Protein AF-A0A661PPW1-F1 (afdb_monomer)

Foldseek 3Di:
DPPPPDPPPPPAFDCLQAFKRKAFAQVQDPPPCQLCVQQPLSQKDKDKDKDWDWDQDDPHGDTDIDIDIDIDMDGDRDLSSTDPQPFVSCVPRPRSRIHIDGNPSHNSQVVQCPPVNGDDDFDDDPDPDDDPVVVDDPPDDPDDDVVGPDPVVDDDDQKDKDKDDDDPVRQQWDQDPNDTDGDPVDDDIDIDIAGPDEAEADEDLNDDPVVLVVVLVVCCCCCVPVVHRYAYEHHDAADDLVCQLDPSQQRYAYEHEPVCHNVVSNVVCVVRGPDHHVYYHYDPADPSDGPDGDDHDPVSPDPD

Secondary structure (DSSP, 8-state):
---------TTPPPGGGSSEEEEE-TTT-----HHHHH-TT--EEEEEEEEEEEE--SSS---EEEEEEEEEEEE---SSS------HHHHT-TT--EEEEE-TT--HHHHHSGGG-----TT-----SPPHHHH----------SS-S-GGG------EEES-PPPGGGS-EEEETTEEEE-TTSPPPP-EEE-S--B----BTTB-HHHHHHHHHHHHHHHHTS-----EE--TT---HHHHTSTTGGGEEEEE-TT-TTHHHHHHHGGG-SS--SEEEE----TTSTT------GGG----

Solvent-accessible surface area (backbone atoms only — not comparable to full-atom values): 18849 Å² total; per-residue (Å²): 130,82,76,90,78,72,89,79,64,80,93,60,67,49,59,70,33,34,52,27,40,71,49,68,40,79,88,52,48,84,80,79,56,55,37,47,72,65,37,90,51,56,23,41,40,86,39,81,46,78,48,75,50,74,49,60,73,66,98,69,72,54,82,44,76,51,77,48,76,48,76,49,76,39,71,49,52,48,85,86,28,42,48,85,61,84,48,59,38,32,76,63,35,94,60,70,22,34,42,61,41,81,36,91,78,34,46,41,66,71,73,60,25,56,95,81,42,75,74,81,70,78,83,61,83,88,64,89,65,82,54,72,73,76,68,60,74,86,86,73,78,78,85,79,53,90,74,56,94,50,71,87,81,64,79,78,75,80,58,39,78,46,59,65,83,71,55,80,91,67,51,58,66,40,79,54,96,94,39,84,39,75,40,87,88,54,91,72,69,71,66,41,76,26,32,86,62,64,49,71,60,57,21,54,59,78,43,56,71,69,58,52,50,50,50,53,51,49,40,49,43,34,38,77,72,70,66,40,45,38,40,35,31,36,12,50,43,24,73,63,70,71,49,53,47,21,79,66,22,43,38,29,23,48,37,44,38,95,79,50,40,44,44,68,62,52,61,73,36,54,92,56,37,69,38,66,54,58,42,78,42,80,52,87,61,42,91,79,45,72,91,50,80,92,84,77,62,72,93,52,66,69,99,121

Radius of gyration: 30.7 Å; Cα contacts (8 Å, |Δi|>4): 416; chains: 1; bounding box: 77×43×102 Å

Structure (mmCIF, N/CA/C/O backbone):
data_AF-A0A661PPW1-F1
#
_entry.id   AF-A0A661PPW1-F1
#
loop_
_atom_site.group_PDB
_atom_site.id
_atom_site.type_symbol
_atom_site.label_atom_id
_atom_site.label_alt_id
_atom_site.label_comp_id
_atom_site.label_asym_id
_atom_site.label_entity_id
_atom_site.label_seq_id
_atom_site.pdbx_PDB_ins_code
_atom_site.Cartn_x
_atom_site.Cartn_y
_atom_site.Cartn_z
_atom_site.occupancy
_atom_site.B_iso_or_equiv
_atom_site.auth_seq_id
_atom_site.auth_comp_id
_atom_site.auth_asym_id
_atom_site.auth_atom_id
_atom_site.pdbx_PDB_model_num
ATOM 1 N N . MET A 1 1 ? -21.098 4.658 56.320 1.00 39.00 1 MET A N 1
ATOM 2 C CA . MET A 1 1 ? -20.916 5.842 55.453 1.00 39.00 1 MET A CA 1
ATOM 3 C C . MET A 1 1 ? -20.133 5.389 54.233 1.00 39.00 1 MET A C 1
ATOM 5 O O . MET A 1 1 ? -19.009 4.943 54.412 1.00 39.00 1 MET A O 1
ATOM 9 N N . GLU A 1 2 ? -20.722 5.399 53.033 1.00 42.75 2 GLU A N 1
ATOM 10 C CA . GLU A 1 2 ? -19.920 5.264 51.805 1.00 42.75 2 GLU A CA 1
ATOM 11 C C . GLU A 1 2 ? -18.899 6.405 51.766 1.00 42.75 2 GLU A C 1
ATOM 13 O O . GLU A 1 2 ? -19.229 7.547 52.100 1.00 42.75 2 GLU A O 1
ATOM 18 N N . SER A 1 3 ? -17.656 6.103 51.390 1.00 36.84 3 SER A N 1
ATOM 19 C CA . SER A 1 3 ? -16.691 7.147 51.082 1.00 36.84 3 SER A CA 1
ATOM 20 C C . SER A 1 3 ? -17.231 7.953 49.901 1.00 36.84 3 SER A C 1
ATOM 22 O O . SER A 1 3 ? -17.624 7.389 48.882 1.00 36.84 3 SER A O 1
ATOM 24 N N . LYS A 1 4 ? -17.247 9.283 50.039 1.00 43.53 4 LYS A N 1
ATOM 25 C CA . LYS A 1 4 ? -17.573 10.286 49.006 1.00 43.53 4 LYS A CA 1
ATOM 26 C C . LYS A 1 4 ? -16.607 10.258 47.801 1.00 43.53 4 LYS A C 1
ATOM 28 O O . LYS A 1 4 ? -16.307 11.292 47.209 1.00 43.53 4 LYS A O 1
ATOM 33 N N . THR A 1 5 ? -16.053 9.111 47.437 1.00 47.59 5 THR A N 1
ATOM 34 C CA . THR A 1 5 ? -15.096 9.007 46.343 1.00 47.59 5 THR A CA 1
ATOM 35 C C . THR A 1 5 ? -15.851 8.863 45.025 1.00 47.59 5 THR A C 1
ATOM 37 O O . THR A 1 5 ? -16.194 7.768 44.599 1.00 47.59 5 THR A O 1
ATOM 40 N N . ARG A 1 6 ? -16.052 10.032 44.398 1.00 48.84 6 ARG A N 1
ATOM 41 C CA . ARG A 1 6 ? -16.405 10.302 42.991 1.00 48.84 6 ARG A CA 1
ATOM 42 C C . ARG A 1 6 ? -17.847 10.026 42.545 1.00 48.84 6 ARG A C 1
ATOM 44 O O . ARG A 1 6 ? -18.151 8.999 41.957 1.00 48.84 6 ARG A O 1
ATOM 51 N N . LEU A 1 7 ? -18.686 11.054 42.691 1.00 55.03 7 LEU A N 1
ATOM 52 C CA . LEU A 1 7 ? -19.890 11.272 41.869 1.00 55.03 7 LEU A CA 1
ATOM 53 C C . LEU A 1 7 ? -19.746 12.479 40.922 1.00 55.03 7 LEU A C 1
ATOM 55 O O . LEU A 1 7 ? -20.724 12.893 40.311 1.00 55.03 7 LEU A O 1
ATOM 59 N N . ASP A 1 8 ? -18.541 13.041 40.786 1.00 54.12 8 ASP A N 1
ATOM 60 C CA . ASP A 1 8 ? -18.275 14.060 39.772 1.00 54.12 8 ASP A CA 1
ATOM 61 C C . ASP A 1 8 ? -17.727 13.388 38.508 1.00 54.12 8 ASP A C 1
ATOM 63 O O . ASP A 1 8 ? -16.547 13.045 38.415 1.00 54.12 8 ASP A O 1
ATOM 67 N N . VAL A 1 9 ? -18.635 13.109 37.574 1.00 61.94 9 VAL A N 1
ATOM 68 C CA . VAL A 1 9 ? -18.343 12.588 36.227 1.00 61.94 9 VAL A CA 1
ATOM 69 C C . VAL A 1 9 ? -18.353 13.705 35.177 1.00 61.94 9 VAL A C 1
ATOM 71 O O . VAL A 1 9 ? -18.317 13.427 33.977 1.00 61.94 9 VAL A O 1
ATOM 74 N N . ASN A 1 10 ? -18.397 14.974 35.600 1.00 61.69 10 ASN A N 1
ATOM 75 C CA . ASN A 1 10 ? -18.379 16.098 34.673 1.00 61.69 10 ASN A CA 1
ATOM 76 C C . ASN A 1 10 ? -17.038 16.147 33.924 1.00 61.69 10 ASN A C 1
ATOM 78 O O . ASN A 1 10 ? -15.966 16.075 34.520 1.00 61.69 10 ASN A O 1
ATOM 82 N N . GLY A 1 11 ? -17.106 16.254 32.595 1.00 67.44 11 GLY A N 1
ATOM 83 C CA . GLY A 1 11 ? -15.930 16.351 31.725 1.00 67.44 11 GLY A CA 1
ATOM 84 C C . GLY A 1 11 ? -15.274 15.020 31.338 1.00 67.44 11 GLY A C 1
ATOM 85 O O . GLY A 1 11 ? -14.274 15.042 30.623 1.00 67.44 11 GLY A O 1
ATOM 86 N N . GLN A 1 12 ? -15.815 13.871 31.758 1.00 76.25 12 GLN A N 1
ATOM 87 C CA . GLN A 1 12 ? -15.338 12.563 31.295 1.00 76.25 12 GLN A CA 1
ATOM 88 C C . GLN A 1 12 ? -16.048 12.133 30.009 1.00 76.25 12 GLN A C 1
ATOM 90 O O . GLN A 1 12 ? -17.241 12.373 29.826 1.00 76.25 12 GLN A O 1
ATOM 95 N N . LEU A 1 13 ? -15.303 11.465 29.130 1.00 84.88 13 LEU A N 1
ATOM 96 C CA . LEU A 1 13 ? -15.833 10.848 27.918 1.00 84.88 13 LEU A CA 1
ATOM 97 C C . LEU A 1 13 ? -16.868 9.778 28.262 1.00 84.88 13 LEU A C 1
ATOM 99 O O . LEU A 1 13 ? -16.593 8.859 29.038 1.00 84.88 13 LEU A O 1
ATOM 103 N N . SER A 1 14 ? -18.047 9.865 27.651 1.00 89.06 14 SER A N 1
ATOM 104 C CA . SER A 1 14 ? -19.028 8.789 27.705 1.00 89.06 14 SER A CA 1
ATOM 105 C C . SER A 1 14 ? -18.786 7.793 26.576 1.00 89.06 14 SER A C 1
ATOM 107 O O . SER A 1 14 ? -18.363 8.156 25.480 1.00 89.06 14 SER A O 1
ATOM 109 N N . VAL A 1 15 ? -19.183 6.537 26.788 1.00 91.00 15 VAL A N 1
ATOM 110 C CA . VAL A 1 15 ? -19.275 5.540 25.707 1.00 91.00 15 VAL A CA 1
ATOM 111 C C . VAL A 1 15 ? -20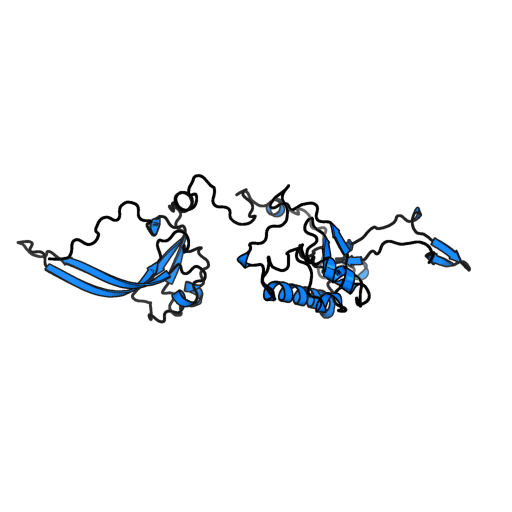.159 6.053 24.558 1.00 91.00 15 VAL A C 1
ATOM 113 O O . VAL A 1 15 ? -19.895 5.767 23.394 1.00 91.00 15 VAL A O 1
ATOM 116 N N . LYS A 1 16 ? -21.165 6.886 24.862 1.00 90.81 16 LYS A N 1
ATOM 117 C CA . LYS A 1 16 ? -22.040 7.517 23.859 1.00 90.81 16 LYS A CA 1
ATOM 118 C C . LYS A 1 16 ? -21.361 8.606 23.023 1.00 90.81 16 LYS A C 1
ATOM 120 O O . LYS A 1 16 ? -21.924 9.018 22.015 1.00 90.81 16 LYS A O 1
ATOM 125 N N . ASP A 1 17 ? -20.179 9.074 23.409 1.00 91.94 17 ASP A N 1
ATOM 126 C CA . ASP A 1 17 ? -19.404 10.017 22.601 1.00 91.94 17 ASP A CA 1
ATOM 127 C C . ASP A 1 17 ? -18.488 9.289 21.597 1.00 91.94 17 ASP A C 1
ATOM 129 O O . ASP A 1 17 ? -17.981 9.914 20.663 1.00 91.94 17 ASP A O 1
ATOM 133 N N . LEU A 1 18 ? -18.318 7.966 21.736 1.00 93.88 18 LEU A N 1
ATOM 134 C CA . LEU A 1 18 ? -17.493 7.125 20.866 1.00 93.88 18 LEU A CA 1
ATOM 135 C C . LEU A 1 18 ? -18.251 6.665 19.605 1.00 93.88 18 LEU A C 1
ATOM 137 O O . LEU A 1 18 ? -19.479 6.536 19.631 1.00 93.88 18 LEU A O 1
ATOM 141 N N . PRO A 1 19 ? -17.535 6.399 18.491 1.00 93.38 19 PRO A N 1
ATOM 142 C CA . PRO A 1 19 ? -18.154 6.086 17.201 1.00 93.38 19 PRO A CA 1
ATOM 143 C C . PRO A 1 19 ? -18.799 4.698 17.15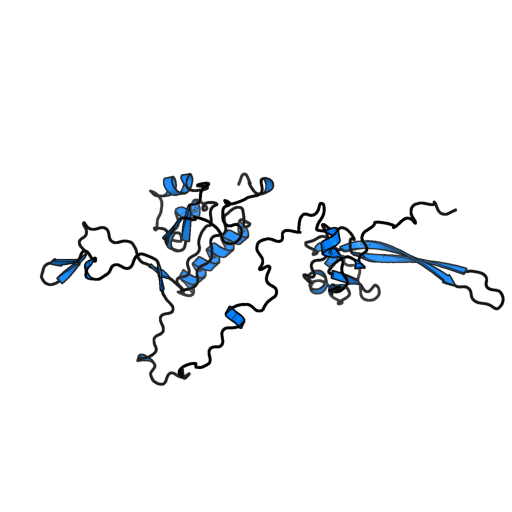4 1.00 93.38 19 PRO A C 1
ATOM 145 O O . PRO A 1 19 ? -19.752 4.502 16.408 1.00 93.38 19 PRO A O 1
ATOM 148 N N . TYR A 1 20 ? -18.304 3.749 17.948 1.00 96.38 20 TYR A N 1
ATOM 149 C CA . TYR A 1 20 ? -18.900 2.426 18.095 1.00 96.38 20 TYR A CA 1
ATOM 150 C C . TYR A 1 20 ? -19.144 2.134 19.569 1.00 96.38 20 TYR A C 1
ATOM 152 O O . TYR A 1 20 ? -18.239 2.307 20.389 1.00 96.38 20 TYR A O 1
ATOM 160 N N . ILE A 1 21 ? -20.349 1.670 19.882 1.00 96.62 21 ILE A N 1
ATOM 161 C CA . ILE A 1 21 ? -20.752 1.204 21.207 1.00 96.62 21 ILE A CA 1
ATOM 162 C C . ILE A 1 21 ? -20.718 -0.318 21.179 1.00 96.62 21 ILE A C 1
ATOM 164 O O . ILE A 1 21 ? -21.293 -0.950 20.297 1.00 96.62 21 ILE A O 1
ATOM 168 N N . VAL A 1 22 ? -20.011 -0.921 22.122 1.00 96.62 22 VAL A N 1
ATOM 169 C CA . VAL A 1 22 ? -19.928 -2.369 22.243 1.00 96.62 22 VAL A CA 1
ATOM 170 C C . VAL A 1 22 ? -21.092 -2.847 23.094 1.00 96.62 22 VAL A C 1
ATOM 172 O O . VAL A 1 22 ? -21.134 -2.618 24.303 1.00 96.62 22 VAL A O 1
ATOM 175 N N . ASN A 1 23 ? -22.027 -3.534 22.451 1.00 96.12 23 ASN A N 1
ATOM 176 C CA . ASN A 1 23 ? -23.119 -4.207 23.125 1.00 96.12 23 ASN A CA 1
ATOM 177 C C . ASN A 1 23 ? -22.624 -5.539 23.666 1.00 96.12 23 ASN A C 1
ATOM 179 O O . ASN A 1 23 ? -22.034 -6.335 22.936 1.00 96.12 23 ASN A O 1
ATOM 183 N N . TRP A 1 24 ? -22.879 -5.783 24.946 1.00 95.94 24 TRP A N 1
ATOM 184 C CA . TRP A 1 24 ? -22.518 -7.018 25.626 1.00 95.94 24 TRP A CA 1
ATOM 185 C C . TRP A 1 24 ? -23.709 -7.538 26.432 1.00 95.94 24 TRP A C 1
ATOM 187 O O . TRP A 1 24 ? -24.347 -6.784 27.166 1.00 95.94 24 TRP A O 1
ATOM 197 N N . SER A 1 25 ? -24.002 -8.832 26.299 1.00 94.88 25 SER A N 1
ATOM 198 C CA . SER A 1 25 ? -25.090 -9.500 27.013 1.00 94.88 25 SER A CA 1
ATOM 199 C C . SER A 1 25 ? -24.549 -10.353 28.170 1.00 94.88 25 SER A C 1
ATOM 201 O O . SER A 1 25 ? -23.792 -11.300 27.922 1.00 94.88 25 SER A O 1
ATOM 203 N N . PRO A 1 26 ? -24.956 -10.085 29.428 1.00 91.88 26 PRO A N 1
ATOM 204 C CA . PRO A 1 26 ? -24.522 -10.871 30.582 1.00 91.88 26 PRO A CA 1
ATOM 205 C C . PRO A 1 26 ? -25.046 -12.309 30.564 1.00 91.88 26 PRO A C 1
ATOM 207 O O . PRO A 1 26 ? -24.379 -13.192 31.096 1.00 91.88 26 PRO A O 1
ATOM 210 N N . GLU A 1 27 ? -26.204 -12.551 29.947 1.00 92.50 27 GLU A N 1
ATOM 211 C CA . GLU A 1 27 ? -26.855 -13.867 29.935 1.00 92.50 27 GLU A CA 1
ATOM 212 C C . GLU A 1 27 ? -26.229 -14.827 28.921 1.00 92.50 27 GLU A C 1
ATOM 214 O O . GLU A 1 27 ? -26.139 -16.026 29.169 1.00 92.50 27 GLU A O 1
ATOM 219 N N . LYS A 1 28 ? -25.741 -14.305 27.789 1.00 94.44 28 LYS A N 1
ATOM 220 C CA . LYS A 1 28 ? -25.103 -15.118 26.739 1.00 94.44 28 LYS A CA 1
ATOM 221 C C . LYS A 1 28 ? -23.612 -15.365 26.985 1.00 94.44 28 LYS A C 1
ATOM 223 O O . LYS A 1 28 ? -23.030 -16.295 26.424 1.00 94.44 28 LYS A O 1
ATOM 228 N N . CYS A 1 29 ? -22.966 -14.506 27.773 1.00 94.31 29 CYS A N 1
ATOM 229 C CA . CYS A 1 29 ? -21.517 -14.495 27.937 1.00 94.31 29 CYS A CA 1
ATOM 230 C C . CYS A 1 29 ? -21.016 -15.643 28.826 1.00 94.31 29 CYS A C 1
ATOM 232 O O . CYS A 1 29 ? -21.304 -15.690 30.019 1.00 94.31 29 CYS A O 1
ATOM 234 N N . THR A 1 30 ? -20.146 -16.496 28.281 1.00 93.12 30 THR A N 1
ATOM 235 C CA . THR A 1 30 ? -19.460 -17.570 29.030 1.00 93.12 30 THR A CA 1
ATOM 236 C C . THR A 1 30 ? -18.254 -17.089 29.839 1.00 93.12 30 THR A C 1
ATOM 238 O O . THR A 1 30 ? -17.637 -17.877 30.548 1.00 93.12 30 THR A O 1
ATOM 241 N N . ARG A 1 31 ? -17.906 -15.797 29.746 1.00 93.25 31 ARG A N 1
ATOM 242 C CA . ARG A 1 31 ? -16.785 -15.157 30.463 1.00 93.25 31 ARG A CA 1
ATOM 243 C C . ARG A 1 31 ? -15.410 -15.769 30.151 1.00 93.25 31 ARG A C 1
ATOM 245 O O . ARG A 1 31 ? -14.516 -15.746 30.987 1.00 93.25 31 ARG A O 1
ATOM 252 N N . CYS A 1 32 ? -15.217 -16.256 28.926 1.00 93.75 32 CYS A N 1
ATOM 253 C CA . CYS A 1 32 ? -13.958 -16.860 28.477 1.00 93.75 32 CYS A CA 1
ATOM 254 C C . CYS A 1 32 ? -12.810 -15.864 28.204 1.00 93.75 32 CYS A C 1
ATOM 256 O O . CYS A 1 32 ? -11.668 -16.289 28.072 1.00 93.75 32 CYS A O 1
ATOM 258 N N . GLY A 1 33 ? -13.092 -14.561 28.057 1.00 93.00 33 GLY A N 1
ATOM 259 C CA . GLY A 1 33 ? -12.074 -13.519 27.825 1.00 93.00 33 GLY A CA 1
ATOM 260 C C . GLY A 1 33 ? -11.481 -13.446 26.406 1.00 93.00 33 GLY A C 1
ATOM 261 O O . GLY A 1 33 ? -10.624 -12.606 26.141 1.00 93.00 33 GLY A O 1
ATOM 262 N N . GLN A 1 34 ? -11.949 -14.267 25.463 1.00 95.50 34 GLN A N 1
ATOM 263 C CA . GLN A 1 34 ? -11.412 -14.304 24.090 1.00 95.50 34 GLN A CA 1
ATOM 264 C C . GLN A 1 34 ? -11.544 -12.959 23.358 1.00 95.50 34 GLN A C 1
ATOM 266 O O . GLN A 1 34 ? -10.611 -12.486 22.715 1.00 95.50 34 GLN A O 1
ATOM 271 N N . CYS A 1 35 ? -12.690 -12.294 23.509 1.00 96.06 35 CYS A N 1
ATOM 272 C CA . CYS A 1 35 ? -12.948 -10.991 22.895 1.00 96.06 35 CYS A CA 1
ATOM 273 C C . CYS A 1 35 ? -12.004 -9.887 23.401 1.00 96.06 35 CYS A C 1
ATOM 275 O O . CYS A 1 35 ? -11.571 -9.055 22.607 1.00 96.06 35 CYS A O 1
ATOM 277 N N . THR A 1 36 ? -11.658 -9.885 24.692 1.00 95.88 36 THR A N 1
ATOM 278 C CA . THR A 1 36 ? -10.708 -8.918 25.261 1.00 95.88 36 THR A CA 1
ATOM 279 C C . THR A 1 36 ? -9.280 -9.215 24.811 1.00 95.88 36 THR A C 1
ATOM 281 O O . THR A 1 36 ? -8.533 -8.283 24.543 1.00 95.88 36 THR A O 1
ATOM 284 N N . ALA A 1 37 ? -8.920 -10.493 24.647 1.00 95.19 37 ALA A N 1
ATOM 285 C CA . ALA A 1 37 ? -7.600 -10.896 24.163 1.00 95.19 37 ALA A CA 1
ATOM 286 C C . ALA A 1 37 ? -7.370 -10.550 22.679 1.00 95.19 37 ALA A C 1
ATOM 288 O O . ALA A 1 37 ? -6.275 -10.141 22.308 1.00 95.19 37 ALA A O 1
ATOM 289 N N . VAL A 1 38 ? -8.396 -10.685 21.830 1.00 95.75 38 VAL A N 1
ATOM 290 C CA . VAL A 1 38 ? -8.278 -10.426 20.383 1.00 95.75 38 VAL A CA 1
ATOM 291 C C . VAL A 1 38 ? -8.437 -8.947 20.009 1.00 95.75 38 VAL A C 1
ATOM 293 O O . VAL A 1 38 ? -8.222 -8.586 18.855 1.00 95.75 38 VAL A O 1
ATOM 296 N N . CYS A 1 39 ? -8.873 -8.079 20.930 1.00 94.75 39 CYS A N 1
ATOM 297 C CA . CYS A 1 39 ? -9.191 -6.692 20.596 1.00 94.75 39 CYS A CA 1
ATOM 298 C C . CYS A 1 39 ? -7.917 -5.911 20.215 1.00 94.75 39 CYS A C 1
ATOM 300 O O . CYS A 1 39 ? -7.124 -5.587 21.100 1.00 94.75 39 CYS A O 1
ATOM 302 N N . PRO A 1 40 ? -7.732 -5.519 18.938 1.00 92.38 40 PRO A N 1
ATOM 303 C CA . PRO A 1 40 ? -6.479 -4.903 18.493 1.00 92.38 40 PRO A CA 1
ATOM 304 C C . PRO A 1 40 ? -6.267 -3.504 19.084 1.00 92.38 40 PRO A C 1
ATOM 306 O O . PRO A 1 40 ? -5.136 -3.064 19.248 1.00 92.38 40 PRO A O 1
ATOM 309 N N . ASN A 1 41 ? -7.363 -2.818 19.418 1.00 92.62 41 ASN A N 1
ATOM 310 C CA . ASN A 1 41 ? -7.345 -1.469 19.981 1.00 92.62 41 ASN A CA 1
ATOM 311 C C . ASN A 1 41 ? -7.442 -1.450 21.508 1.00 92.62 41 ASN A C 1
ATOM 313 O O . ASN A 1 41 ? -7.485 -0.367 22.078 1.00 92.62 41 ASN A O 1
ATOM 317 N N . GLN A 1 42 ? -7.569 -2.615 22.157 1.00 95.50 42 GLN A N 1
ATOM 318 C CA . GLN A 1 42 ? -7.810 -2.710 23.603 1.00 95.50 42 GLN A CA 1
ATOM 319 C C . GLN A 1 42 ? -9.034 -1.890 24.061 1.00 95.50 42 GLN A C 1
ATOM 321 O O . GLN A 1 42 ? -9.074 -1.333 25.151 1.00 95.50 42 GLN A O 1
ATOM 326 N N . ALA A 1 43 ? -10.066 -1.833 23.214 1.00 95.88 43 ALA A N 1
ATOM 327 C CA . ALA A 1 43 ? -11.267 -1.031 23.448 1.00 95.88 43 ALA A CA 1
ATOM 328 C C . ALA A 1 43 ? -12.243 -1.637 24.464 1.00 95.88 43 ALA A C 1
ATOM 330 O O . ALA A 1 43 ? -13.249 -1.014 24.808 1.00 95.88 43 ALA A O 1
ATOM 331 N N . ILE A 1 44 ? -11.981 -2.863 24.913 1.00 96.75 44 ILE A N 1
ATOM 332 C CA . ILE A 1 44 ? -12.796 -3.589 25.880 1.00 96.75 44 ILE A CA 1
ATOM 333 C C . ILE A 1 44 ? -11.912 -4.280 26.914 1.00 96.75 44 ILE A C 1
ATOM 335 O O . ILE A 1 44 ? -10.878 -4.849 26.570 1.00 96.75 44 ILE A O 1
ATOM 339 N N . GLU A 1 45 ? -12.359 -4.276 28.166 1.00 96.12 45 GLU A N 1
ATOM 340 C CA . GLU A 1 45 ? -11.647 -4.847 29.310 1.00 96.12 45 GLU A CA 1
ATOM 341 C C . GLU A 1 45 ? -12.577 -5.707 30.189 1.00 96.12 45 GLU A C 1
ATOM 343 O O . GLU A 1 45 ? -13.785 -5.444 30.265 1.00 96.12 45 GLU A O 1
ATOM 348 N N . PRO A 1 46 ? -12.055 -6.733 30.886 1.00 94.94 46 PRO A N 1
ATOM 349 C CA . PRO A 1 46 ? -12.794 -7.417 31.941 1.00 94.94 46 PRO A CA 1
ATOM 350 C C . PRO A 1 46 ? -13.083 -6.462 33.104 1.00 94.94 46 PRO A C 1
ATOM 352 O O . PRO A 1 46 ? -12.195 -5.764 33.588 1.00 94.94 46 PRO A O 1
ATOM 355 N N . ALA A 1 47 ? -14.320 -6.456 33.594 1.00 92.88 47 ALA A N 1
ATOM 356 C CA . ALA A 1 47 ? -14.754 -5.556 34.653 1.00 92.88 47 ALA A CA 1
ATOM 357 C C . ALA A 1 47 ? -15.698 -6.232 35.651 1.00 92.88 47 ALA A C 1
ATOM 359 O O . ALA A 1 47 ? -16.404 -7.195 35.340 1.00 92.88 47 ALA A O 1
ATOM 360 N N . VAL A 1 48 ? -15.737 -5.676 36.862 1.00 90.94 48 VAL A N 1
ATOM 361 C CA . VAL A 1 48 ? -16.741 -5.994 37.881 1.00 90.94 48 VAL A CA 1
ATOM 362 C C . VAL A 1 48 ? -17.725 -4.836 37.958 1.00 90.94 48 VAL A C 1
ATOM 364 O O . VAL A 1 48 ? -17.327 -3.676 38.091 1.00 90.94 48 VAL A O 1
ATOM 367 N N . PHE A 1 49 ? -19.007 -5.157 37.862 1.00 88.44 49 PHE A N 1
ATOM 368 C CA . PHE A 1 49 ? -20.105 -4.209 37.945 1.00 88.44 49 PHE A CA 1
ATOM 369 C C . PHE A 1 49 ? -20.874 -4.420 39.245 1.00 88.44 49 PHE A C 1
ATOM 371 O O . PHE A 1 49 ? -21.059 -5.549 39.704 1.00 88.44 49 PHE A O 1
ATOM 378 N N . VAL A 1 50 ? -21.337 -3.315 39.827 1.00 86.88 50 VAL A N 1
ATOM 379 C CA . VAL A 1 50 ? -22.178 -3.306 41.025 1.00 86.88 50 VAL A CA 1
ATOM 380 C C . VAL A 1 50 ? -23.510 -2.679 40.642 1.00 86.88 50 VAL A C 1
ATOM 382 O O . VAL A 1 50 ? -23.550 -1.528 40.214 1.00 86.88 50 VAL A O 1
ATOM 385 N N . SER A 1 51 ? -24.596 -3.431 40.791 1.00 80.44 51 SER A N 1
ATOM 386 C CA . SER A 1 51 ? -25.957 -2.933 40.620 1.00 80.44 51 SER A CA 1
ATOM 387 C C . SER A 1 51 ? -26.604 -2.753 41.988 1.00 80.44 51 SER A C 1
ATOM 389 O O . SER A 1 51 ? -26.585 -3.652 42.833 1.00 80.44 51 SER A O 1
ATOM 391 N N . ARG A 1 52 ? -27.161 -1.564 42.222 1.00 82.88 52 ARG A N 1
ATOM 392 C CA . ARG A 1 52 ? -27.945 -1.238 43.415 1.00 82.88 52 ARG A CA 1
ATOM 393 C C . ARG A 1 52 ? -29.378 -0.993 42.969 1.00 82.88 52 ARG A C 1
ATOM 395 O O . ARG A 1 52 ? -29.668 0.063 42.414 1.00 82.88 52 ARG A O 1
ATOM 402 N N . LEU A 1 53 ? -30.258 -1.949 43.238 1.00 81.00 53 LEU A N 1
ATOM 403 C CA . LEU A 1 53 ? -31.690 -1.779 43.037 1.00 81.00 53 LEU A CA 1
ATOM 404 C C . LEU A 1 53 ? -32.295 -1.255 44.339 1.00 81.00 53 LEU A C 1
ATOM 406 O O . LEU A 1 53 ? -32.125 -1.861 45.399 1.00 81.00 53 LEU A O 1
ATOM 410 N N . VAL A 1 54 ? -32.953 -0.103 44.265 1.00 82.50 54 VAL A N 1
ATOM 411 C CA . VAL A 1 54 ? -33.715 0.455 45.383 1.00 82.50 54 VAL A CA 1
ATOM 412 C C . VAL A 1 54 ? -35.181 0.200 45.079 1.00 82.50 54 VAL A C 1
ATOM 414 O O . VAL A 1 54 ? -35.715 0.784 44.139 1.00 82.50 54 VAL A O 1
ATOM 417 N N . THR A 1 55 ? -35.808 -0.692 45.835 1.00 78.31 55 THR A N 1
ATOM 418 C CA . THR A 1 55 ? -37.247 -0.941 45.749 1.00 78.31 55 THR A CA 1
ATOM 419 C C . THR A 1 55 ? -37.928 -0.258 46.926 1.00 78.31 55 THR A C 1
ATOM 421 O O . THR A 1 55 ? -37.397 -0.200 48.034 1.00 78.31 55 THR A O 1
ATOM 424 N N . SER A 1 56 ? -39.092 0.326 46.679 1.00 79.50 56 SER A N 1
ATOM 425 C CA . SER A 1 56 ? -39.899 0.975 47.708 1.00 79.50 56 SER A CA 1
ATOM 426 C C . SER A 1 56 ? -41.339 0.557 47.481 1.00 79.50 56 SER A C 1
ATOM 428 O O . SER A 1 56 ? -42.084 1.231 46.774 1.00 79.50 56 SER A O 1
ATOM 430 N N . GLU A 1 57 ? -41.699 -0.595 48.034 1.00 73.12 57 GLU A N 1
ATOM 431 C CA . GLU A 1 57 ? -43.012 -1.212 47.862 1.00 73.12 57 GLU A CA 1
ATOM 432 C C . GLU A 1 57 ? -43.783 -1.168 49.190 1.00 73.12 57 GLU A C 1
ATOM 434 O O . GLU A 1 57 ? -43.213 -1.417 50.251 1.00 73.12 57 GLU A O 1
ATOM 439 N N . GLY A 1 58 ? -45.073 -0.818 49.138 1.00 72.75 58 GLY A N 1
ATOM 440 C CA . GLY A 1 58 ? -45.961 -0.730 50.305 1.00 72.75 58 GLY A CA 1
ATOM 441 C C . GLY A 1 58 ? -46.807 0.548 50.351 1.00 72.75 58 GLY A C 1
ATOM 442 O O . GLY A 1 58 ? -46.591 1.485 49.587 1.00 72.75 58 GLY A O 1
ATOM 443 N N . SER A 1 59 ? -47.780 0.592 51.269 1.00 72.75 59 SER A N 1
ATOM 444 C CA . SER A 1 59 ? -48.622 1.772 51.547 1.00 72.75 59 SER A CA 1
ATOM 445 C C . SER A 1 59 ? -47.880 2.883 52.304 1.00 72.75 59 SER A C 1
ATOM 447 O O . SER A 1 59 ? -48.277 4.044 52.249 1.00 72.75 59 SER A O 1
ATOM 449 N N . LEU A 1 60 ? -46.779 2.530 52.975 1.00 78.44 60 LEU A N 1
ATOM 450 C CA . LEU A 1 60 ? -45.793 3.438 53.554 1.00 78.44 60 LEU A CA 1
ATOM 451 C C . LEU A 1 60 ? -44.435 3.121 52.904 1.00 78.44 60 LEU A C 1
ATOM 453 O O . LEU A 1 60 ? -43.835 2.101 53.247 1.00 78.44 60 LEU A O 1
ATOM 457 N N . PRO A 1 61 ? -43.957 3.932 51.943 1.00 70.69 61 PRO A N 1
ATOM 458 C CA . PRO A 1 61 ? -42.751 3.625 51.183 1.00 70.69 61 PRO A CA 1
ATOM 459 C C . PRO A 1 61 ? -41.506 3.691 52.078 1.00 70.69 61 PRO A C 1
ATOM 461 O O . PRO A 1 61 ? -41.038 4.773 52.435 1.00 70.69 61 PRO A O 1
ATOM 464 N N . MET A 1 62 ? -40.957 2.528 52.433 1.00 74.56 62 MET A N 1
ATOM 465 C CA . MET A 1 62 ? -39.629 2.408 53.033 1.00 74.56 62 MET A CA 1
ATOM 466 C C . MET A 1 62 ? -38.651 1.852 51.989 1.00 74.56 62 MET A C 1
ATOM 468 O O . MET A 1 62 ? -38.909 0.786 51.429 1.00 74.56 62 MET A O 1
ATOM 472 N N . PRO A 1 63 ? -37.528 2.537 51.709 1.00 78.00 63 PRO A N 1
ATOM 473 C CA . PRO A 1 63 ? -36.584 2.086 50.695 1.00 78.00 63 PRO A CA 1
ATOM 474 C C . PRO A 1 63 ? -35.812 0.848 51.171 1.00 78.00 63 PRO A C 1
ATOM 476 O O . PRO A 1 63 ? -35.008 0.922 52.103 1.00 78.00 63 PRO A O 1
ATOM 479 N N . ALA A 1 64 ? -36.002 -0.276 50.485 1.00 77.50 64 ALA A N 1
ATOM 480 C CA . ALA A 1 64 ? -35.164 -1.463 50.587 1.00 77.50 64 ALA A CA 1
ATOM 481 C C . ALA A 1 64 ? -34.087 -1.429 49.491 1.00 77.50 64 ALA A C 1
ATOM 483 O O . ALA A 1 64 ? -34.353 -1.093 48.338 1.00 77.50 64 ALA A O 1
ATOM 484 N N . THR A 1 65 ? -32.840 -1.758 49.838 1.00 80.00 65 THR A N 1
ATOM 485 C CA . THR A 1 65 ? -31.724 -1.741 48.878 1.00 80.00 65 THR A CA 1
ATOM 486 C C . THR A 1 65 ? -31.145 -3.129 48.686 1.00 80.00 65 THR A C 1
ATOM 488 O O . THR A 1 65 ? -30.571 -3.688 49.619 1.00 80.00 65 THR A O 1
ATOM 491 N N 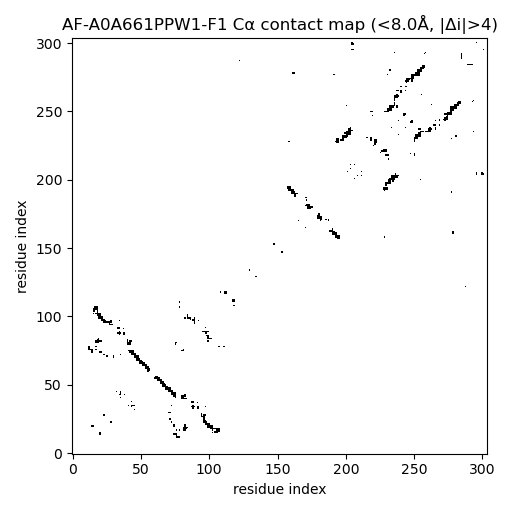. VAL A 1 66 ? -31.217 -3.642 47.461 1.00 82.19 66 VAL A N 1
ATOM 492 C CA . VAL A 1 66 ? -30.568 -4.888 47.054 1.00 82.19 66 VAL A CA 1
ATOM 493 C C . VAL A 1 66 ? -29.311 -4.537 46.262 1.00 82.19 66 VAL A C 1
ATOM 495 O O . VAL A 1 66 ? -29.368 -3.811 45.268 1.00 82.19 66 VAL A O 1
ATOM 498 N N . ARG A 1 67 ? -28.151 -5.026 46.714 1.00 83.06 67 ARG A N 1
ATOM 499 C CA . ARG A 1 67 ? -26.875 -4.891 45.999 1.00 83.06 67 ARG A CA 1
ATOM 500 C C . ARG A 1 67 ? -26.505 -6.222 45.365 1.00 83.06 67 ARG A C 1
ATOM 502 O O . ARG A 1 67 ? -26.419 -7.228 46.060 1.00 83.06 67 ARG A O 1
ATOM 509 N N . THR A 1 68 ? -26.248 -6.208 44.066 1.00 84.88 68 THR A N 1
ATOM 510 C CA . THR A 1 68 ? -25.772 -7.364 43.303 1.00 84.88 68 THR A CA 1
ATOM 511 C C . THR A 1 68 ? -24.469 -7.010 42.601 1.00 84.88 68 THR A C 1
ATOM 513 O O . THR A 1 68 ? -24.270 -5.878 42.157 1.00 84.88 68 THR A O 1
ATOM 516 N N . THR A 1 69 ? -23.554 -7.969 42.526 1.00 88.38 69 THR A N 1
ATOM 517 C CA . THR A 1 69 ? -22.276 -7.826 41.825 1.00 88.38 69 THR A CA 1
ATOM 518 C C . THR A 1 69 ? -22.198 -8.849 40.702 1.00 88.38 69 THR A C 1
ATOM 520 O O . THR A 1 69 ? -22.638 -9.988 40.856 1.00 88.38 69 THR A O 1
ATOM 523 N N . TYR A 1 70 ? -21.661 -8.449 39.552 1.00 88.94 70 TYR A N 1
ATOM 524 C CA . TYR A 1 70 ? -21.469 -9.356 38.423 1.00 88.94 70 TYR A CA 1
ATOM 525 C C . TYR A 1 70 ? -20.207 -9.019 37.630 1.00 88.94 70 TYR A C 1
ATOM 527 O O . TYR A 1 70 ? -19.749 -7.877 37.596 1.00 88.94 70 TYR A O 1
ATOM 535 N N . HIS A 1 71 ? -19.642 -10.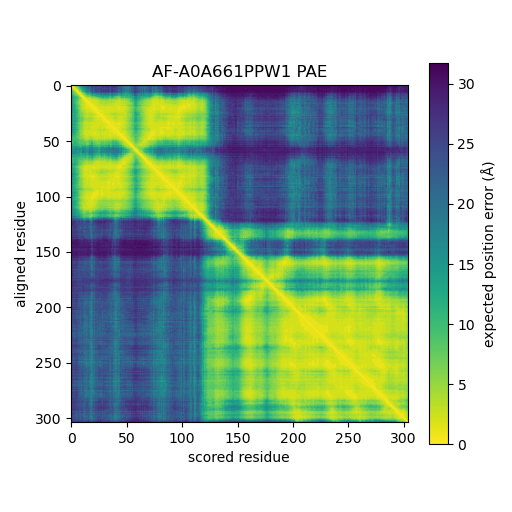038 36.984 1.00 91.50 71 HIS A N 1
ATOM 536 C CA . HIS A 1 71 ? -18.486 -9.906 36.102 1.00 91.50 71 HIS A CA 1
ATOM 537 C C . HIS A 1 71 ? -18.949 -9.737 34.658 1.00 91.50 71 HIS A C 1
ATOM 539 O O . HIS A 1 71 ? -19.879 -10.422 34.219 1.00 91.50 71 HIS A O 1
ATOM 545 N N . GLY A 1 72 ? -18.284 -8.862 33.915 1.00 93.25 72 GLY A N 1
ATOM 546 C CA . GLY A 1 72 ? -18.625 -8.589 32.529 1.00 93.25 72 GLY A CA 1
ATOM 547 C C . GLY A 1 72 ? -17.501 -7.934 31.751 1.00 93.25 72 GLY A C 1
ATOM 548 O O . GLY A 1 72 ? -16.356 -7.891 32.196 1.00 93.25 72 GLY A O 1
ATOM 549 N N . ILE A 1 73 ? -17.856 -7.426 30.578 1.00 95.06 73 ILE A N 1
ATOM 550 C CA . ILE A 1 73 ? -16.939 -6.716 29.692 1.00 95.06 73 ILE A CA 1
ATOM 551 C C . ILE A 1 73 ? -17.345 -5.247 29.682 1.00 95.06 73 ILE A C 1
ATOM 553 O O . ILE A 1 73 ? -18.512 -4.924 29.465 1.00 95.06 73 ILE A O 1
ATOM 557 N N . ARG A 1 74 ? -16.386 -4.358 29.936 1.00 94.56 74 ARG A N 1
ATOM 558 C CA . ARG A 1 74 ? -16.568 -2.908 29.882 1.00 94.56 74 ARG A CA 1
ATOM 559 C C . ARG A 1 74 ? -15.891 -2.363 28.637 1.00 94.56 74 ARG A C 1
ATOM 561 O O . ARG A 1 74 ? -14.756 -2.719 28.346 1.00 94.56 74 ARG A O 1
ATOM 568 N N . GLN A 1 75 ? -16.572 -1.464 27.937 1.00 95.81 75 GLN A N 1
ATOM 569 C CA . GLN A 1 75 ? -15.936 -0.649 26.913 1.00 95.81 75 GLN A CA 1
ATOM 570 C C . GLN A 1 75 ? -15.137 0.488 27.554 1.00 95.81 75 GLN A C 1
ATOM 572 O O . GLN A 1 75 ? -15.662 1.235 28.381 1.00 95.81 75 GLN A O 1
ATOM 577 N N . VAL A 1 76 ? -13.883 0.623 27.138 1.00 94.19 76 VAL A N 1
ATOM 578 C CA . VAL A 1 76 ? -12.983 1.690 27.573 1.00 94.19 76 VAL A CA 1
ATOM 579 C C . VAL A 1 76 ? -13.477 3.030 27.009 1.00 94.19 76 VAL A C 1
ATOM 581 O O . VAL A 1 76 ? -13.857 3.121 25.841 1.00 94.19 76 VAL A O 1
ATOM 584 N N . THR A 1 77 ? -13.502 4.074 27.842 1.00 90.50 77 THR A N 1
ATOM 585 C CA . THR A 1 77 ? -13.943 5.435 27.468 1.00 90.50 77 THR A CA 1
ATOM 586 C C . THR A 1 77 ? -12.800 6.352 27.028 1.00 90.50 77 THR A C 1
ATOM 588 O O . THR A 1 77 ? -13.003 7.545 26.822 1.00 90.50 77 THR A O 1
ATOM 591 N N . ASP A 1 78 ? -11.598 5.806 26.866 1.00 89.25 78 ASP A N 1
ATOM 592 C CA . ASP A 1 78 ? -10.434 6.526 26.366 1.00 89.25 78 ASP A CA 1
ATOM 593 C C . ASP A 1 78 ? -10.500 6.733 24.842 1.00 89.25 78 ASP A C 1
ATOM 595 O O . ASP A 1 78 ? -10.871 5.840 24.076 1.00 89.25 78 ASP A O 1
ATOM 599 N N . ILE A 1 79 ? -10.115 7.929 24.399 1.00 88.88 79 ILE A N 1
ATOM 600 C CA . ILE A 1 79 ? -10.152 8.340 22.993 1.00 88.88 79 ILE A CA 1
ATOM 601 C C . ILE A 1 79 ? -9.013 7.729 22.166 1.00 88.88 79 ILE A C 1
ATOM 603 O O . ILE A 1 79 ? -9.097 7.695 20.934 1.00 88.88 79 ILE A O 1
ATOM 607 N N . GLU A 1 80 ? -7.944 7.251 22.806 1.00 87.69 80 GLU A N 1
ATOM 608 C CA . GLU A 1 80 ? -6.866 6.528 22.121 1.00 87.69 80 GLU A CA 1
ATOM 609 C C . GLU A 1 80 ? -7.218 5.053 21.907 1.00 87.69 80 GLU A C 1
ATOM 611 O O . GLU A 1 80 ? -7.023 4.535 20.808 1.00 87.69 80 GLU A O 1
ATOM 616 N N . HIS A 1 81 ? -7.871 4.419 22.881 1.00 92.00 81 HIS A N 1
ATOM 617 C CA . HIS A 1 81 ? -8.270 3.006 22.831 1.00 92.00 81 HIS A CA 1
ATOM 618 C C . HIS A 1 81 ? -9.724 2.795 22.376 1.00 92.00 81 HIS A C 1
ATOM 620 O O . HIS A 1 81 ? -10.398 1.854 22.782 1.00 92.00 81 HIS A O 1
ATOM 626 N N . TYR A 1 82 ? -10.258 3.669 21.523 1.00 92.88 82 TYR A N 1
ATOM 627 C CA . TYR A 1 82 ? -11.653 3.574 21.091 1.00 92.88 82 TYR A CA 1
ATOM 628 C C . TYR A 1 82 ? -11.924 2.37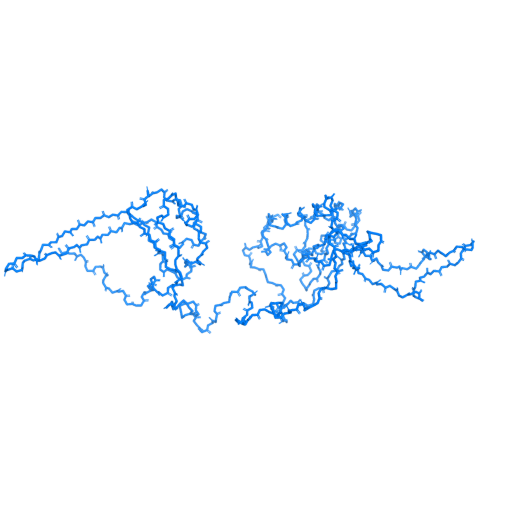3 20.160 1.00 92.88 82 TYR A C 1
ATOM 630 O O . TYR A 1 82 ? -11.086 1.930 19.363 1.00 92.88 82 TYR A O 1
ATOM 638 N N . CYS A 1 83 ? -13.160 1.867 20.201 1.00 94.56 83 CYS A N 1
ATOM 639 C CA . CYS A 1 83 ? -13.618 0.827 19.283 1.00 94.56 83 CYS A CA 1
ATOM 640 C C . CYS A 1 83 ? -13.764 1.384 17.854 1.00 94.56 83 CYS A C 1
ATOM 642 O O . CYS A 1 83 ? -14.487 2.354 17.627 1.00 94.56 83 CYS A O 1
ATOM 644 N N . VAL A 1 84 ? -13.107 0.747 16.877 1.00 92.19 84 VAL A N 1
ATOM 645 C CA . VAL A 1 84 ? -13.183 1.112 15.443 1.00 92.19 84 VAL A CA 1
ATOM 646 C C . VAL A 1 84 ? -14.209 0.301 14.647 1.00 92.19 84 VAL A C 1
ATOM 648 O O . VAL A 1 84 ? -14.310 0.494 13.437 1.00 92.19 84 VAL A O 1
ATOM 651 N N . GLY A 1 85 ? -14.937 -0.616 15.293 1.00 93.69 85 GLY A N 1
ATOM 652 C CA . GLY A 1 85 ? -15.964 -1.433 14.638 1.00 93.69 85 GLY A CA 1
ATOM 653 C C . GLY A 1 85 ? -15.431 -2.583 13.776 1.00 93.69 85 GLY A C 1
ATOM 654 O O . GLY A 1 85 ? -16.104 -2.997 12.844 1.00 93.69 85 GLY A O 1
ATOM 655 N N . CYS A 1 86 ? -14.233 -3.112 14.059 1.00 92.62 86 CYS A N 1
ATOM 656 C CA . CYS A 1 86 ? -13.633 -4.206 13.276 1.00 92.62 86 CYS A CA 1
ATOM 657 C C . CYS A 1 86 ? -14.362 -5.559 13.392 1.00 92.62 86 CYS A C 1
ATOM 659 O O . CYS A 1 86 ? -14.145 -6.432 12.561 1.00 92.62 86 CYS A O 1
ATOM 661 N N . GLY A 1 87 ? -15.192 -5.756 14.422 1.00 94.12 87 GLY A N 1
ATOM 662 C CA . GLY A 1 87 ? -15.986 -6.978 14.597 1.00 94.12 87 GLY A CA 1
ATOM 663 C C . GLY A 1 87 ? -15.222 -8.205 15.111 1.00 94.12 87 GLY A C 1
ATOM 664 O O . GLY A 1 87 ? -15.841 -9.243 15.320 1.00 94.12 87 GLY A O 1
ATOM 665 N N . MET A 1 88 ? -13.916 -8.111 15.396 1.00 95.44 88 MET A N 1
ATOM 666 C CA . MET A 1 88 ? -13.125 -9.245 15.911 1.00 95.44 88 MET A CA 1
ATOM 667 C C . MET A 1 88 ? -13.706 -9.862 17.188 1.00 95.44 88 MET A C 1
ATOM 669 O O . MET A 1 88 ? -13.674 -11.077 17.346 1.00 95.44 88 MET A O 1
ATOM 673 N N . CYS A 1 89 ? -14.269 -9.046 18.086 1.00 96.00 89 CYS A N 1
ATOM 674 C CA . CYS A 1 89 ? -14.909 -9.547 19.302 1.00 96.00 89 CYS A CA 1
ATOM 675 C C . CYS A 1 89 ? -16.130 -10.431 19.011 1.00 96.00 89 CYS A C 1
ATOM 677 O O . CYS A 1 89 ? -16.338 -11.399 19.737 1.00 96.00 89 CYS A O 1
ATOM 679 N N . SER A 1 90 ? -16.890 -10.130 17.955 1.00 96.06 90 SER A N 1
ATOM 680 C CA . SER A 1 90 ? -18.010 -10.954 17.492 1.00 96.06 90 SER A CA 1
ATOM 681 C C . SER A 1 90 ? -17.514 -12.241 16.847 1.00 96.06 90 SER A C 1
ATOM 683 O O . SER A 1 90 ? -18.007 -13.307 17.182 1.00 96.06 90 SER A O 1
ATOM 685 N N . LEU A 1 91 ? -16.474 -12.159 16.009 1.00 96.00 91 LEU A N 1
ATOM 686 C CA . LEU A 1 91 ? -15.905 -13.323 15.318 1.00 96.00 91 LEU A CA 1
ATOM 687 C C . LEU A 1 91 ? -15.398 -14.414 16.272 1.00 96.00 91 LEU A C 1
ATOM 689 O O . LEU A 1 91 ? -15.494 -15.593 15.953 1.00 96.00 91 LEU A O 1
ATOM 693 N N . VAL A 1 92 ? -14.850 -14.037 17.431 1.00 96.31 92 VAL A N 1
ATOM 694 C CA . VAL A 1 92 ? -14.333 -15.004 18.418 1.00 96.31 92 VAL A CA 1
ATOM 695 C C . VAL A 1 92 ? -15.361 -15.413 19.474 1.00 96.31 92 VAL A C 1
ATOM 697 O O . VAL A 1 92 ? -15.049 -16.229 20.342 1.00 96.31 92 VAL A O 1
ATOM 700 N N . CYS A 1 93 ? -16.558 -14.817 19.478 1.00 96.12 93 CYS A N 1
ATOM 701 C CA . CYS A 1 93 ? -17.555 -15.104 20.499 1.00 96.12 93 CYS A CA 1
ATOM 702 C C . CYS A 1 93 ? -18.376 -16.342 20.109 1.00 96.12 93 CYS A C 1
ATOM 704 O O . CYS A 1 93 ? -19.131 -16.274 19.148 1.00 96.12 93 CYS A O 1
ATOM 706 N N . PRO A 1 94 ? -18.325 -17.449 20.873 1.00 94.69 94 PRO A N 1
ATOM 707 C CA . PRO A 1 94 ? -19.060 -18.666 20.515 1.00 94.69 94 PRO A CA 1
ATOM 708 C C . PRO A 1 94 ? -20.587 -18.538 20.659 1.00 94.69 94 PRO A C 1
ATOM 710 O O . PRO A 1 94 ? -21.317 -19.353 20.111 1.00 94.69 94 PRO A O 1
ATOM 713 N N . ASN A 1 95 ? -21.064 -17.535 21.406 1.00 94.94 95 ASN A N 1
ATOM 714 C CA . ASN A 1 95 ? -22.477 -17.365 21.771 1.00 94.94 95 ASN A CA 1
ATOM 715 C C . ASN A 1 95 ? -23.078 -16.036 21.274 1.00 94.94 95 ASN A C 1
ATOM 717 O O . ASN A 1 95 ? -24.132 -15.630 21.770 1.00 94.94 95 ASN A O 1
ATOM 721 N N . ASP A 1 96 ? -22.383 -15.300 20.397 1.00 94.88 96 ASP A N 1
ATOM 722 C CA . ASP A 1 96 ? -22.795 -13.960 19.939 1.00 94.88 96 ASP A CA 1
ATOM 723 C C . ASP A 1 96 ? -23.177 -13.014 21.095 1.00 94.88 96 ASP A C 1
ATOM 725 O O . ASP A 1 96 ? -24.158 -12.266 21.063 1.00 94.88 96 ASP A O 1
ATOM 729 N N . ALA A 1 97 ? -22.406 -13.081 22.182 1.00 97.00 97 ALA A N 1
ATOM 730 C CA . ALA A 1 97 ? -22.659 -12.321 23.400 1.00 97.00 97 ALA A CA 1
ATOM 731 C C . ALA A 1 97 ? -22.136 -10.878 23.334 1.00 97.00 97 ALA A C 1
ATOM 733 O O . ALA A 1 97 ? -22.417 -10.099 24.245 1.00 97.00 97 ALA A O 1
ATOM 734 N N . ILE A 1 98 ? -21.341 -10.531 22.315 1.00 97.38 98 ILE A N 1
ATOM 735 C CA . ILE A 1 98 ? -20.697 -9.223 22.184 1.00 97.38 98 ILE A CA 1
ATOM 736 C C . ILE A 1 98 ? -20.564 -8.788 20.722 1.00 97.38 98 ILE A C 1
ATOM 738 O O . ILE A 1 98 ? -20.136 -9.563 19.865 1.00 97.38 98 ILE A O 1
ATOM 742 N N . TYR A 1 99 ? -20.895 -7.531 20.434 1.00 97.12 99 TYR A N 1
ATOM 743 C CA . TYR A 1 99 ? -20.709 -6.943 19.109 1.00 97.12 99 TYR A CA 1
ATOM 744 C C . TYR A 1 99 ? -20.613 -5.415 19.154 1.00 97.12 99 TYR A C 1
ATOM 746 O O . TYR A 1 99 ? -21.206 -4.783 20.030 1.00 97.12 99 TYR A O 1
ATOM 754 N N . PRO A 1 100 ? -19.859 -4.792 18.232 1.00 97.06 100 PRO A N 1
ATOM 755 C CA . PRO A 1 100 ? -19.847 -3.347 18.083 1.00 97.06 100 PRO A CA 1
ATOM 756 C C . PRO A 1 100 ? -21.036 -2.881 17.233 1.00 97.06 100 PRO A C 1
ATOM 758 O O . PRO A 1 100 ? -21.300 -3.424 16.164 1.00 97.06 100 PRO A O 1
ATOM 761 N N . GLU A 1 101 ? -21.711 -1.830 17.676 1.00 96.75 101 GLU A N 1
ATOM 762 C CA . GLU A 1 101 ? -22.771 -1.139 16.945 1.00 96.75 101 GLU A CA 1
ATOM 763 C C . GLU A 1 101 ? -22.343 0.302 16.660 1.00 96.75 101 GLU A C 1
ATOM 765 O O . GLU A 1 101 ? -21.760 0.974 17.515 1.00 96.75 101 GLU A O 1
ATOM 770 N N . TYR A 1 102 ? -22.593 0.777 15.439 1.00 95.50 102 TYR A N 1
ATOM 771 C CA . TYR A 1 102 ? -22.250 2.143 15.061 1.00 95.50 102 TYR A CA 1
ATOM 772 C C . TYR A 1 102 ? -23.181 3.148 15.745 1.00 95.50 102 TYR A C 1
ATOM 774 O O . TYR A 1 102 ? -24.401 3.032 15.673 1.00 95.50 102 TYR A O 1
ATOM 782 N N . ASN A 1 103 ? -22.597 4.170 16.364 1.00 93.94 103 ASN A N 1
ATOM 783 C CA . ASN A 1 103 ? -23.320 5.242 17.028 1.00 93.94 103 ASN A CA 1
ATOM 784 C C . ASN A 1 103 ? -23.354 6.496 16.136 1.00 93.94 103 ASN A C 1
ATOM 786 O O . ASN A 1 103 ? -22.347 7.208 16.050 1.00 93.94 103 ASN A O 1
ATOM 790 N N . PRO A 1 104 ? -24.493 6.830 15.504 1.00 92.44 104 PRO A N 1
ATOM 791 C CA . PRO A 1 104 ? -24.588 7.998 14.628 1.00 92.44 104 PRO A CA 1
ATOM 792 C C . PRO A 1 104 ? -24.512 9.332 15.387 1.00 92.44 104 PRO A C 1
ATOM 794 O O . PRO A 1 104 ? -24.155 10.346 14.796 1.00 92.44 104 PRO A O 1
ATOM 797 N N . ALA A 1 105 ? -24.802 9.343 16.691 1.00 92.06 105 ALA A N 1
ATOM 798 C CA . ALA A 1 105 ? -24.790 10.540 17.534 1.00 92.06 105 ALA A CA 1
ATOM 799 C C . ALA A 1 105 ? -23.438 10.774 18.241 1.00 92.06 105 ALA A C 1
ATOM 801 O O . ALA A 1 105 ? -23.364 11.537 19.206 1.00 92.06 105 ALA A O 1
ATOM 802 N N . ASN A 1 106 ? -22.374 10.098 17.796 1.00 91.88 106 ASN A N 1
ATOM 803 C CA . ASN A 1 106 ? -21.056 10.196 18.416 1.00 91.88 106 ASN A CA 1
ATOM 804 C C . ASN A 1 106 ? -20.460 11.611 18.307 1.00 91.88 106 ASN A C 1
ATOM 806 O O . ASN A 1 106 ? -20.685 12.340 17.341 1.00 91.88 106 ASN A O 1
ATOM 810 N N . LYS A 1 107 ? -19.621 11.966 19.282 1.00 90.00 107 LYS A N 1
ATOM 811 C CA . LYS A 1 107 ? -18.869 13.230 19.323 1.00 90.00 107 LYS A CA 1
ATOM 812 C C . LYS A 1 107 ? -17.374 12.999 19.121 1.00 90.00 107 LYS A C 1
ATOM 814 O O . LYS A 1 107 ? -16.551 13.809 19.542 1.00 90.00 107 LYS A O 1
ATOM 819 N N . PHE A 1 108 ? -17.010 11.902 18.457 1.00 88.62 108 PHE A N 1
ATOM 820 C CA . PHE A 1 108 ? -15.632 11.427 18.344 1.00 88.62 108 PHE A CA 1
ATOM 821 C C . PHE A 1 108 ? -14.668 12.518 17.873 1.00 88.62 108 PHE A C 1
ATOM 823 O O . PHE A 1 108 ? -13.619 12.726 18.477 1.00 88.62 108 PHE A O 1
ATOM 830 N N . LEU A 1 109 ? -15.045 13.259 16.827 1.00 85.94 109 LEU A N 1
ATOM 831 C CA . LEU A 1 109 ? -14.197 14.305 16.253 1.00 85.94 109 LEU A CA 1
ATOM 832 C C . LEU A 1 109 ? -13.942 15.465 17.218 1.00 85.94 109 LEU A C 1
ATOM 834 O O . LEU A 1 109 ? -12.850 16.019 17.197 1.00 85.94 109 LEU A O 1
ATOM 838 N N . ILE A 1 110 ? -14.901 15.806 18.083 1.00 86.00 110 ILE A N 1
ATOM 839 C CA . ILE A 1 110 ? -14.728 16.863 19.093 1.00 86.00 110 ILE A CA 1
ATOM 840 C C . ILE A 1 110 ? -13.620 16.465 20.068 1.00 86.00 110 ILE A C 1
ATOM 842 O O . ILE A 1 110 ? -12.772 17.275 20.427 1.00 86.00 110 ILE A O 1
ATOM 846 N N . HIS A 1 111 ? -13.608 15.195 20.463 1.00 86.62 111 HIS A N 1
ATOM 847 C CA . HIS A 1 111 ? -12.664 14.682 21.446 1.00 86.62 111 HIS A CA 1
ATOM 848 C C . HIS A 1 111 ? -11.302 14.321 20.852 1.00 86.62 111 HIS A C 1
ATOM 850 O O . HIS A 1 111 ? -10.289 14.426 21.543 1.00 86.62 111 HIS A O 1
ATOM 856 N N . LYS A 1 112 ? -11.267 13.914 19.578 1.00 85.06 112 LYS A N 1
ATOM 857 C CA . LYS A 1 112 ? -10.040 13.528 18.874 1.00 85.06 112 LYS A CA 1
ATOM 858 C C . LYS A 1 112 ? -9.281 14.728 18.298 1.00 85.06 112 LYS A C 1
ATOM 860 O O . LYS A 1 112 ? -8.056 14.691 18.243 1.00 85.06 112 LYS A O 1
ATOM 865 N N . ASN A 1 113 ? -9.978 15.795 17.900 1.00 84.69 113 ASN A N 1
ATOM 866 C CA . ASN A 1 113 ? -9.368 17.006 17.339 1.00 84.69 113 ASN A CA 1
ATOM 867 C C . ASN A 1 113 ? -8.915 17.974 18.446 1.00 84.69 113 ASN A C 1
ATOM 869 O O . ASN A 1 113 ? -9.401 19.104 18.549 1.00 84.69 113 ASN A O 1
ATOM 873 N N . GLN A 1 114 ? -8.001 17.530 19.307 1.00 77.06 114 GLN A N 1
ATOM 874 C CA . GLN A 1 114 ? -7.484 18.370 20.387 1.00 77.06 114 GLN A CA 1
ATOM 875 C C . GLN A 1 114 ? -6.589 19.495 19.844 1.00 77.06 114 GLN A C 1
ATOM 877 O O . GLN A 1 114 ? -5.895 19.339 18.839 1.00 77.06 114 GLN A O 1
ATOM 882 N N . GLY A 1 115 ? -6.629 20.663 20.496 1.00 76.88 115 GLY A N 1
ATOM 883 C CA . GLY A 1 115 ? -5.811 21.821 20.111 1.00 76.88 115 GLY A CA 1
ATOM 884 C C . GLY A 1 115 ? -6.150 22.423 18.741 1.00 76.88 115 GLY A C 1
ATOM 885 O O . GLY A 1 115 ? -5.317 23.111 18.161 1.00 76.88 115 GLY A O 1
ATOM 886 N N . GLY A 1 116 ? -7.340 22.142 18.194 1.00 72.69 116 GLY A N 1
ATOM 887 C CA . GLY A 1 116 ? -7.753 22.626 16.871 1.00 72.69 116 GLY A CA 1
ATOM 888 C C . GLY A 1 116 ? -7.075 21.906 15.702 1.00 72.69 116 GLY A C 1
ATOM 889 O O . GLY A 1 116 ? -7.236 22.318 14.555 1.00 72.69 116 GLY A O 1
ATOM 890 N N . VAL A 1 117 ? -6.334 20.825 15.966 1.00 71.69 117 VAL A N 1
ATOM 891 C CA . VAL A 1 117 ? -5.685 20.027 14.926 1.00 71.69 117 VAL A CA 1
ATOM 892 C C . VAL A 1 117 ? -6.646 18.926 14.470 1.00 71.69 117 VAL A C 1
ATOM 894 O O . VAL A 1 117 ? -7.067 18.109 15.291 1.00 71.69 117 VAL A O 1
ATOM 897 N N . PRO A 1 118 ? -7.003 18.854 13.174 1.00 71.88 118 PRO A N 1
ATOM 898 C CA . PRO A 1 118 ? -7.829 17.769 12.663 1.00 71.88 118 PRO A CA 1
ATOM 899 C C . PRO A 1 118 ? -7.146 16.412 12.845 1.00 71.88 118 PRO A C 1
ATOM 901 O O . PRO A 1 118 ? -5.954 16.263 12.571 1.00 71.88 118 PRO A O 1
ATOM 904 N N . HIS A 1 119 ? -7.914 15.401 13.240 1.00 70.69 119 HIS A N 1
ATOM 905 C CA . HIS A 1 119 ? -7.477 14.016 13.317 1.00 70.69 119 HIS A CA 1
ATOM 906 C C . HIS A 1 119 ? -7.025 13.518 11.937 1.00 70.69 119 HIS A C 1
ATOM 908 O O . HIS A 1 119 ? -7.829 13.297 11.028 1.00 70.69 119 HIS A O 1
ATOM 914 N N . LYS A 1 120 ? -5.712 13.329 11.780 1.00 61.09 120 LYS A N 1
ATOM 915 C CA . LYS A 1 120 ? -5.084 12.883 10.533 1.00 61.09 120 LYS A CA 1
ATOM 916 C C . LYS A 1 120 ? -5.099 11.354 10.470 1.00 61.09 120 LYS A C 1
ATOM 918 O O . LYS A 1 120 ? -4.213 10.699 11.010 1.00 61.09 120 LYS A O 1
ATOM 923 N N . ARG A 1 121 ? -6.090 10.761 9.796 1.00 53.84 121 ARG A N 1
ATOM 924 C CA . ARG A 1 121 ? -5.979 9.364 9.332 1.00 53.84 121 ARG A CA 1
ATOM 925 C C . ARG A 1 121 ? -5.103 9.336 8.080 1.00 53.84 121 ARG A C 1
ATOM 927 O O . ARG A 1 121 ? -5.252 10.194 7.214 1.00 53.84 121 ARG A O 1
ATOM 934 N N . GLY A 1 122 ? -4.199 8.356 7.998 1.00 53.06 122 GLY A N 1
ATOM 935 C CA . GLY A 1 122 ? -3.366 8.120 6.815 1.00 53.06 122 GLY A CA 1
ATOM 936 C C . GLY A 1 122 ? -4.190 8.141 5.524 1.00 53.06 122 GLY A C 1
ATOM 937 O O . GLY A 1 122 ? -5.346 7.719 5.533 1.00 53.06 122 GLY A O 1
ATOM 938 N N . GLY A 1 123 ? -3.579 8.682 4.463 1.00 47.94 123 GLY A N 1
ATOM 939 C CA . GLY A 1 123 ? -4.191 9.142 3.211 1.00 47.94 123 GLY A CA 1
ATOM 940 C C . GLY A 1 123 ? -5.431 8.371 2.770 1.00 47.94 123 GLY A C 1
ATOM 941 O O . GLY A 1 123 ? -5.344 7.403 2.019 1.00 47.94 123 GLY A O 1
ATOM 942 N N . ARG A 1 124 ? -6.598 8.833 3.217 1.00 52.06 124 ARG A N 1
ATOM 943 C CA . ARG A 1 124 ? -7.899 8.365 2.752 1.00 52.06 124 ARG A CA 1
ATOM 944 C C . ARG A 1 124 ? -8.620 9.553 2.139 1.00 52.06 124 ARG A C 1
ATOM 946 O O . ARG A 1 124 ? -8.475 10.681 2.600 1.00 52.06 124 ARG A O 1
ATOM 953 N N . ARG A 1 125 ? -9.354 9.285 1.062 1.00 52.94 125 ARG A N 1
ATOM 954 C CA . ARG A 1 125 ? -10.128 10.275 0.314 1.00 52.94 125 ARG A CA 1
ATOM 955 C C . ARG A 1 125 ? -11.013 11.082 1.275 1.00 52.94 125 ARG A C 1
ATOM 957 O O . ARG A 1 125 ? -11.885 10.512 1.918 1.00 52.94 125 ARG A O 1
ATOM 964 N N . ASN A 1 126 ? -10.779 12.394 1.346 1.00 56.12 126 ASN A N 1
ATOM 965 C CA . ASN A 1 126 ? -11.589 13.334 2.137 1.00 56.12 126 ASN A CA 1
ATOM 966 C C . ASN A 1 126 ? -12.938 13.668 1.472 1.00 56.12 126 ASN A C 1
ATOM 968 O O . ASN A 1 126 ? -13.755 14.370 2.056 1.00 56.12 126 ASN A O 1
ATOM 972 N N . ASP A 1 127 ? -13.158 13.192 0.247 1.00 62.25 127 ASP A N 1
ATOM 973 C CA . ASP A 1 127 ? -14.375 13.413 -0.525 1.00 62.25 127 ASP A CA 1
ATOM 974 C C . ASP A 1 127 ? -15.391 12.275 -0.275 1.00 62.25 127 ASP A C 1
ATOM 976 O O . ASP A 1 127 ? -15.108 11.130 -0.648 1.00 62.25 127 ASP A O 1
ATOM 980 N N . PRO A 1 128 ? -16.557 12.565 0.340 1.00 69.31 128 PRO A N 1
ATOM 981 C CA . PRO A 1 128 ? -17.595 11.574 0.625 1.00 69.31 128 PRO A CA 1
ATOM 982 C C . PRO A 1 128 ? -18.391 11.149 -0.619 1.00 69.31 128 PRO A C 1
ATOM 984 O O . PRO A 1 128 ? -19.216 10.242 -0.529 1.00 69.31 128 PRO A O 1
ATOM 987 N N . ASN A 1 129 ? -18.184 11.787 -1.775 1.00 76.19 129 ASN A N 1
ATOM 988 C CA . ASN A 1 129 ? -18.900 11.436 -2.998 1.00 76.19 129 ASN A CA 1
ATOM 989 C C . ASN A 1 129 ? -18.492 10.054 -3.533 1.00 76.19 129 ASN A C 1
ATOM 991 O O . ASN A 1 129 ? -17.380 9.565 -3.314 1.00 76.19 129 ASN A O 1
ATOM 995 N N . THR A 1 130 ? -19.365 9.447 -4.337 1.00 77.62 130 THR A N 1
ATOM 996 C CA . THR A 1 130 ? -19.096 8.188 -5.051 1.00 77.62 130 THR A CA 1
ATOM 997 C C . THR A 1 130 ? -17.787 8.274 -5.850 1.00 77.62 130 THR A C 1
ATOM 999 O O . THR A 1 130 ? -17.418 9.360 -6.326 1.00 77.62 130 THR A O 1
ATOM 1002 N N . SER A 1 131 ? -17.030 7.175 -5.950 1.00 78.38 131 SER A N 1
ATOM 1003 C CA . SER A 1 131 ? -15.740 7.192 -6.650 1.00 78.38 131 SER A CA 1
ATOM 1004 C C . SER A 1 131 ? -15.917 7.463 -8.136 1.00 78.38 131 SER A C 1
ATOM 1006 O O . SER A 1 131 ? -16.974 7.213 -8.709 1.00 78.38 131 SER A O 1
ATOM 1008 N N . THR A 1 132 ? -14.886 8.018 -8.774 1.00 83.12 132 THR A N 1
ATOM 1009 C CA . THR A 1 132 ? -14.915 8.246 -10.224 1.00 83.12 132 THR A CA 1
ATOM 1010 C C . THR A 1 132 ? -15.145 6.940 -10.977 1.00 83.12 132 THR A C 1
ATOM 1012 O O . THR A 1 132 ? -15.903 6.938 -11.939 1.00 83.12 132 THR A O 1
ATOM 1015 N N . LEU A 1 133 ? -14.563 5.831 -10.506 1.00 83.38 133 LEU A N 1
ATOM 1016 C CA . LEU A 1 133 ? -14.753 4.514 -11.113 1.00 83.38 133 LEU A CA 1
ATOM 1017 C C . LEU A 1 133 ? -16.215 4.054 -11.034 1.00 83.38 133 LEU A C 1
ATOM 1019 O O . LEU A 1 133 ? -16.730 3.552 -12.023 1.00 83.38 133 LEU A O 1
ATOM 1023 N N . ASP A 1 134 ? -16.916 4.330 -9.931 1.00 84.12 134 ASP A N 1
ATOM 1024 C CA . ASP A 1 134 ? -18.345 3.995 -9.7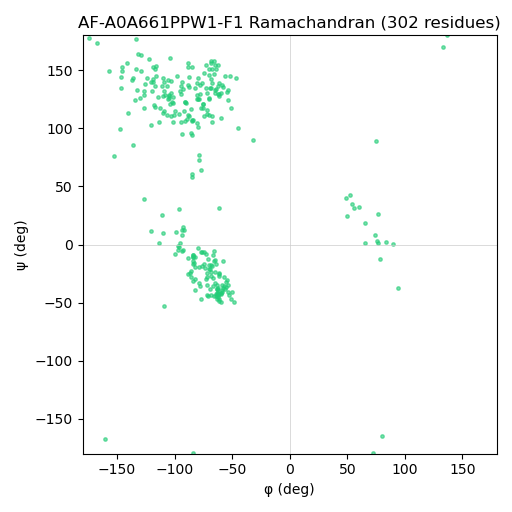83 1.00 84.12 134 ASP A CA 1
ATOM 1025 C C . ASP A 1 134 ? -19.262 4.842 -10.682 1.00 84.12 134 ASP A C 1
ATOM 1027 O O . ASP A 1 134 ? -20.408 4.479 -10.948 1.00 84.12 134 ASP A O 1
ATOM 1031 N N . LYS A 1 135 ? -18.781 6.008 -11.133 1.00 86.69 135 LYS A N 1
ATOM 1032 C CA . LYS A 1 135 ? -19.509 6.875 -12.072 1.00 86.69 135 LYS A CA 1
ATOM 1033 C C . LYS A 1 135 ? -19.335 6.425 -13.523 1.00 86.69 135 LYS A C 1
ATOM 1035 O O . LYS A 1 135 ? -20.139 6.819 -14.369 1.00 86.69 135 LYS A O 1
ATOM 1040 N N . LEU A 1 136 ? -18.308 5.628 -13.824 1.00 88.56 136 LEU A N 1
ATOM 1041 C CA . LEU A 1 136 ? -18.080 5.102 -15.165 1.00 88.56 136 LEU A CA 1
ATOM 1042 C C . LEU A 1 136 ? -19.077 3.975 -15.446 1.00 88.56 136 LEU A C 1
ATOM 1044 O O . LEU A 1 136 ? -19.113 2.962 -14.753 1.00 88.56 136 LEU A O 1
ATOM 1048 N N . LYS A 1 137 ? -19.888 4.149 -16.492 1.00 84.38 137 LYS A N 1
ATOM 1049 C CA . LYS A 1 137 ? -20.793 3.114 -17.001 1.00 84.38 137 LYS A CA 1
ATOM 1050 C C . LYS A 1 137 ? -20.332 2.681 -18.383 1.00 84.38 137 LYS A C 1
ATOM 1052 O O . LYS A 1 137 ? -20.353 3.475 -19.320 1.00 84.38 137 LYS A O 1
ATOM 1057 N N . PHE A 1 138 ? -19.967 1.413 -18.517 1.00 80.12 138 PHE A N 1
ATOM 1058 C CA . PHE A 1 138 ? -19.724 0.797 -19.817 1.00 80.12 138 PHE A CA 1
ATOM 1059 C C . PHE A 1 138 ? -21.079 0.435 -20.438 1.00 80.12 138 PHE A C 1
ATOM 1061 O O . PHE A 1 138 ? -21.722 -0.527 -20.033 1.00 80.12 138 PHE A O 1
ATOM 1068 N N . THR A 1 139 ? -21.563 1.257 -21.370 1.00 73.94 139 THR A N 1
ATOM 1069 C CA . THR A 1 139 ? -22.916 1.136 -21.952 1.00 73.94 139 THR A CA 1
ATOM 1070 C C . THR A 1 139 ? -23.005 0.135 -23.100 1.00 73.94 139 THR A C 1
ATOM 1072 O O . THR A 1 139 ? -24.099 -0.295 -23.460 1.00 73.94 139 THR A O 1
ATOM 1075 N N . ARG A 1 140 ? -21.863 -0.245 -23.679 1.00 71.00 140 ARG A N 1
ATOM 1076 C CA . ARG A 1 140 ? -21.775 -1.207 -24.774 1.00 71.00 140 ARG A CA 1
ATOM 1077 C C . ARG A 1 140 ? -20.557 -2.091 -24.558 1.00 71.00 140 ARG A C 1
ATOM 1079 O O . ARG A 1 140 ? -19.429 -1.619 -24.641 1.00 71.00 140 ARG A O 1
ATOM 1086 N N . ILE A 1 141 ? -20.797 -3.368 -24.302 1.00 64.69 141 ILE A N 1
ATOM 1087 C CA . ILE A 1 141 ? -19.778 -4.402 -24.431 1.00 64.69 141 ILE A CA 1
ATOM 1088 C C . ILE A 1 141 ? -20.001 -4.953 -25.836 1.00 64.69 141 ILE A C 1
ATOM 1090 O O . ILE A 1 141 ? -21.032 -5.571 -26.101 1.00 64.69 141 ILE A O 1
ATOM 1094 N N . SER A 1 142 ? -19.125 -4.602 -26.779 1.00 63.84 142 SER A N 1
ATOM 1095 C CA . SER A 1 142 ? -19.157 -5.193 -28.121 1.00 63.84 142 SER A CA 1
ATOM 1096 C C . SER A 1 142 ? -19.127 -6.711 -27.958 1.00 63.84 142 SER A C 1
ATOM 1098 O O . SER A 1 142 ? -18.269 -7.208 -27.237 1.00 63.84 142 SER A O 1
ATOM 1100 N N . MET A 1 143 ? -20.120 -7.397 -28.535 1.00 55.16 143 MET A N 1
ATOM 1101 C CA . MET A 1 143 ? -20.468 -8.797 -28.263 1.00 55.16 143 MET A CA 1
ATOM 1102 C C . MET A 1 143 ? -19.237 -9.711 -28.216 1.00 55.16 143 MET A C 1
ATOM 1104 O O . MET A 1 143 ? -18.730 -10.140 -29.246 1.00 55.16 143 MET A O 1
ATOM 1108 N N . LEU A 1 144 ? -18.798 -10.014 -26.998 1.00 55.78 144 LEU A N 1
ATOM 1109 C CA . LEU A 1 144 ? -17.950 -11.152 -26.686 1.00 55.78 144 LEU A CA 1
ATOM 1110 C C . LEU A 1 144 ? -18.909 -12.298 -26.387 1.00 55.78 144 LEU A C 1
ATOM 1112 O O . LEU A 1 144 ? -19.626 -12.260 -25.388 1.00 55.78 144 LEU A O 1
ATOM 1116 N N . THR A 1 145 ? -19.001 -13.263 -27.295 1.00 57.03 145 THR A N 1
ATOM 1117 C CA . THR A 1 145 ? -19.746 -14.494 -27.037 1.00 57.03 145 THR A CA 1
ATOM 1118 C C . THR A 1 145 ? -18.818 -15.488 -26.358 1.00 57.03 145 THR A C 1
ATOM 1120 O O . THR A 1 145 ? -17.676 -15.651 -26.784 1.00 57.03 145 THR A O 1
ATOM 1123 N N . ASP A 1 146 ? -19.311 -16.151 -25.316 1.00 54.84 146 ASP A N 1
ATOM 1124 C CA . ASP A 1 146 ? -18.723 -17.384 -24.799 1.00 54.84 146 ASP A CA 1
ATOM 1125 C C . ASP A 1 146 ? -19.699 -18.533 -25.127 1.00 54.84 146 ASP A C 1
ATOM 1127 O O . ASP A 1 146 ? -20.838 -18.499 -24.644 1.00 54.84 146 ASP A O 1
ATOM 1131 N N . PRO A 1 147 ? -19.335 -19.490 -26.004 1.00 59.47 147 PRO A N 1
ATOM 1132 C CA . PRO A 1 147 ? -18.028 -19.644 -26.647 1.00 59.47 147 PRO A CA 1
ATOM 1133 C C . PRO A 1 147 ? -17.757 -18.597 -27.739 1.00 59.47 147 PRO A C 1
ATOM 1135 O O . PRO A 1 147 ? -18.673 -18.039 -28.357 1.00 59.47 147 PRO A O 1
ATOM 1138 N N . ALA A 1 148 ? -16.471 -18.336 -27.987 1.00 62.94 148 ALA A N 1
ATOM 1139 C CA . ALA A 1 148 ? -16.038 -17.434 -29.048 1.00 62.94 148 ALA A CA 1
ATOM 1140 C C . ALA A 1 148 ? -16.539 -17.936 -30.413 1.00 62.94 148 ALA A C 1
ATOM 1142 O O . ALA A 1 148 ? -16.342 -19.097 -30.766 1.00 62.94 148 ALA A O 1
ATOM 1143 N N . LEU A 1 149 ? -17.154 -17.047 -31.199 1.00 65.62 149 LEU A N 1
ATOM 1144 C CA . LEU A 1 149 ? -17.589 -17.337 -32.575 1.00 65.62 149 LEU A CA 1
ATOM 1145 C C . LEU A 1 149 ? -16.415 -17.699 -33.506 1.00 65.62 149 LEU A C 1
ATOM 1147 O O . LEU A 1 149 ? -16.604 -18.429 -34.473 1.00 65.62 149 LEU A O 1
ATOM 1151 N N . ASP A 1 150 ? -15.214 -17.202 -33.200 1.00 65.12 150 ASP A N 1
ATOM 1152 C CA . ASP A 1 150 ? -13.957 -17.542 -33.872 1.00 65.12 150 ASP A CA 1
ATOM 1153 C C . ASP A 1 150 ? -12.812 -17.471 -32.851 1.00 65.12 150 ASP A C 1
ATOM 1155 O O . ASP A 1 150 ? -12.340 -16.384 -32.511 1.00 65.12 150 ASP A O 1
ATOM 1159 N N . ALA A 1 151 ? -12.384 -18.618 -32.319 1.00 58.12 151 ALA A N 1
ATOM 1160 C CA . ALA A 1 151 ? -11.347 -18.683 -31.287 1.00 58.12 151 ALA A CA 1
ATOM 1161 C C . ALA A 1 151 ? -9.986 -18.118 -31.749 1.00 58.12 151 ALA A C 1
ATOM 1163 O O . ALA A 1 151 ? -9.222 -17.648 -30.913 1.00 58.12 151 ALA A O 1
ATOM 1164 N N . GLY A 1 152 ? -9.704 -18.095 -33.060 1.00 56.34 152 GLY A N 1
ATOM 1165 C CA . GLY A 1 152 ? -8.439 -17.593 -33.613 1.00 56.34 152 GLY A CA 1
ATOM 1166 C C . GLY A 1 152 ? -8.386 -16.075 -33.820 1.00 56.34 152 GLY A C 1
ATOM 1167 O O . GLY A 1 152 ? -7.307 -15.522 -34.008 1.00 56.34 152 GLY A O 1
ATOM 1168 N N . ARG A 1 153 ? -9.530 -15.375 -33.781 1.00 59.56 153 ARG A N 1
ATOM 1169 C CA . ARG A 1 153 ? -9.601 -13.900 -33.902 1.00 59.56 153 ARG A CA 1
ATOM 1170 C C . ARG A 1 153 ? -9.682 -13.159 -32.565 1.00 59.56 153 ARG A C 1
ATOM 1172 O O . ARG A 1 153 ? -9.731 -11.931 -32.568 1.00 59.56 153 ARG A O 1
ATOM 1179 N N . HIS A 1 154 ? -9.705 -13.874 -31.440 1.00 62.22 154 HIS A N 1
ATOM 1180 C CA . HIS A 1 154 ? -9.944 -13.306 -30.108 1.00 62.22 154 HIS A CA 1
ATOM 1181 C C . HIS A 1 154 ? -8.851 -13.684 -29.093 1.00 62.22 154 HIS A C 1
ATOM 1183 O O . HIS A 1 154 ? -9.149 -13.938 -27.927 1.00 62.22 154 HIS A O 1
ATOM 1189 N N . GLU A 1 155 ? -7.581 -13.721 -29.504 1.00 64.19 155 GLU A N 1
ATOM 1190 C CA . GLU A 1 155 ? -6.476 -13.817 -28.544 1.00 64.19 155 GLU A CA 1
ATOM 1191 C C . GLU A 1 155 ? -6.285 -12.463 -27.842 1.00 64.19 155 GLU A C 1
ATOM 1193 O O . GLU A 1 155 ? -5.885 -11.466 -28.446 1.00 64.19 155 GLU A O 1
ATOM 1198 N N . PHE A 1 156 ? -6.612 -12.410 -26.548 1.00 70.56 156 PHE A N 1
ATOM 1199 C CA . PHE A 1 156 ? -6.411 -11.225 -25.716 1.00 70.56 156 PHE A CA 1
ATOM 1200 C C . PHE A 1 156 ? -5.106 -11.338 -24.943 1.00 70.56 156 PHE A C 1
ATOM 1202 O O . PHE A 1 156 ? -4.978 -12.129 -24.010 1.00 70.56 156 PHE A O 1
ATOM 1209 N N . HIS A 1 157 ? -4.147 -10.484 -25.282 1.00 77.06 157 HIS A N 1
ATOM 1210 C CA . HIS A 1 157 ? -2.932 -10.338 -24.493 1.00 77.06 157 HIS A CA 1
ATOM 1211 C C . HIS A 1 157 ? -3.148 -9.244 -23.448 1.00 77.06 157 HIS A C 1
ATOM 1213 O O . HIS A 1 157 ? -3.163 -8.055 -23.760 1.00 77.06 157 HIS A O 1
ATOM 1219 N N . ILE A 1 158 ? -3.308 -9.638 -22.182 1.00 86.00 158 ILE A N 1
ATOM 1220 C CA . ILE A 1 158 ? -3.434 -8.699 -21.053 1.00 86.00 158 ILE A CA 1
ATOM 1221 C C . ILE A 1 158 ? -2.030 -8.300 -20.576 1.00 86.00 158 ILE A C 1
ATOM 1223 O O . ILE A 1 158 ? -1.631 -8.534 -19.433 1.00 86.00 158 ILE A O 1
ATOM 1227 N N . ARG A 1 159 ? -1.249 -7.735 -21.498 1.00 90.81 159 ARG A N 1
ATOM 1228 C CA . ARG A 1 159 ? 0.116 -7.259 -21.268 1.00 90.81 159 ARG A CA 1
ATOM 1229 C C . ARG A 1 159 ? 0.254 -5.827 -21.766 1.00 90.81 159 ARG A C 1
ATOM 1231 O O . ARG A 1 159 ? -0.416 -5.409 -22.705 1.00 90.81 159 ARG A O 1
ATOM 1238 N N . THR A 1 160 ? 1.120 -5.073 -21.114 1.00 92.50 160 THR A N 1
ATOM 1239 C CA . THR A 1 160 ? 1.524 -3.725 -21.506 1.00 92.50 160 THR A CA 1
ATOM 1240 C C . THR A 1 160 ? 3.043 -3.622 -21.462 1.00 92.50 160 THR A C 1
ATOM 1242 O O . THR A 1 160 ? 3.710 -4.467 -20.868 1.00 92.50 160 THR A O 1
ATOM 1245 N N . LEU A 1 161 ? 3.598 -2.593 -22.090 1.00 93.06 161 LEU A N 1
ATOM 1246 C CA . LEU A 1 161 ? 5.038 -2.376 -22.145 1.00 93.06 161 LEU A CA 1
ATOM 1247 C C . LEU A 1 161 ? 5.484 -1.431 -21.026 1.00 93.06 161 LEU A C 1
ATOM 1249 O O . LEU A 1 161 ? 4.941 -0.338 -20.856 1.00 93.06 161 LEU A O 1
ATOM 1253 N N . LEU A 1 162 ? 6.508 -1.845 -20.287 1.00 92.69 162 LEU A N 1
ATOM 1254 C CA . LEU A 1 162 ? 7.246 -1.033 -19.332 1.00 92.69 162 LEU A CA 1
ATOM 1255 C C . LEU A 1 162 ? 8.617 -0.707 -19.922 1.00 92.69 162 LEU A C 1
ATOM 1257 O O . LEU A 1 162 ? 9.463 -1.589 -20.058 1.00 92.69 162 LEU A O 1
ATOM 1261 N N . GLY A 1 163 ? 8.835 0.561 -20.256 1.00 89.81 163 GLY A N 1
ATOM 1262 C CA . GLY A 1 163 ? 10.091 1.039 -20.829 1.00 89.81 163 GLY A CA 1
ATOM 1263 C C . GLY A 1 163 ? 9.864 2.000 -21.988 1.00 89.81 163 GLY A C 1
ATOM 1264 O O . GLY A 1 163 ? 8.730 2.323 -22.347 1.00 89.81 163 GLY A O 1
ATOM 1265 N N . ARG A 1 164 ? 10.962 2.487 -22.569 1.00 88.75 164 ARG A N 1
ATOM 1266 C CA . ARG A 1 164 ? 10.912 3.390 -23.721 1.00 88.75 164 ARG A CA 1
ATOM 1267 C C . ARG A 1 164 ? 10.768 2.578 -25.004 1.00 88.75 164 ARG A C 1
ATOM 1269 O O . ARG A 1 164 ? 11.737 1.981 -25.452 1.00 88.75 164 ARG A O 1
ATOM 1276 N N . ASN A 1 165 ? 9.583 2.614 -25.607 1.00 88.62 165 ASN A N 1
ATOM 1277 C CA . ASN A 1 165 ? 9.378 2.058 -26.940 1.00 88.62 165 ASN A CA 1
ATOM 1278 C C . ASN A 1 165 ? 9.949 3.022 -27.995 1.00 88.62 165 ASN A C 1
ATOM 1280 O O . ASN A 1 165 ? 9.512 4.173 -28.074 1.00 88.62 165 ASN A O 1
ATOM 1284 N N . LEU A 1 166 ? 10.958 2.580 -28.746 1.00 87.94 166 LEU A N 1
ATOM 1285 C CA . LEU A 1 166 ? 11.574 3.372 -29.811 1.00 87.94 166 LEU A CA 1
ATOM 1286 C C . LEU A 1 166 ? 10.701 3.325 -31.070 1.00 87.94 166 LEU A C 1
ATOM 1288 O O . LEU A 1 166 ? 10.098 2.300 -31.381 1.00 87.94 166 LEU A O 1
ATOM 1292 N N . SER A 1 167 ? 10.632 4.437 -31.804 1.00 88.75 167 SER A N 1
ATOM 1293 C CA . SER A 1 167 ? 10.019 4.424 -33.133 1.00 88.75 167 SER A CA 1
ATOM 1294 C C . SER A 1 167 ? 10.888 3.619 -34.107 1.00 88.75 167 SER A C 1
ATOM 1296 O O . SER A 1 167 ? 12.100 3.544 -33.894 1.00 88.75 167 SER A O 1
ATOM 1298 N N . PRO A 1 168 ? 10.320 3.077 -35.200 1.00 86.38 168 PRO A N 1
ATOM 1299 C CA . PRO A 1 168 ? 11.088 2.331 -36.197 1.00 86.38 168 PRO A CA 1
ATOM 1300 C C . PRO A 1 168 ? 12.350 3.061 -36.685 1.00 86.38 168 PRO A C 1
ATOM 1302 O O . PRO A 1 168 ? 13.410 2.453 -36.749 1.00 86.38 168 PRO A O 1
ATOM 1305 N N . ASP A 1 169 ? 12.270 4.379 -36.904 1.00 86.88 169 ASP A N 1
ATOM 1306 C CA . ASP A 1 169 ? 13.404 5.206 -37.359 1.00 86.88 169 ASP A CA 1
ATOM 1307 C C . ASP A 1 169 ? 14.527 5.381 -36.317 1.00 86.88 169 ASP A C 1
ATOM 1309 O O . ASP A 1 169 ? 15.626 5.814 -36.649 1.00 86.88 169 ASP A O 1
ATOM 1313 N N . GLN A 1 170 ? 14.239 5.114 -35.039 1.00 88.19 170 GLN A N 1
ATOM 1314 C CA . GLN A 1 170 ? 15.191 5.228 -33.927 1.00 88.19 170 GLN A CA 1
ATOM 1315 C C . GLN A 1 170 ? 15.789 3.880 -33.528 1.00 88.19 170 GLN A C 1
ATOM 1317 O O . GLN A 1 170 ? 16.681 3.845 -32.679 1.00 88.19 170 GLN A O 1
ATOM 1322 N N . LEU A 1 171 ? 15.283 2.776 -34.084 1.00 88.50 171 LEU A N 1
ATOM 1323 C CA . LEU A 1 171 ? 15.854 1.464 -33.836 1.00 88.50 171 LEU A CA 1
ATOM 1324 C C . LEU A 1 171 ? 17.216 1.392 -34.537 1.00 88.50 171 LEU A C 1
ATOM 1326 O O . LEU A 1 171 ? 17.293 1.655 -35.738 1.00 88.50 171 LEU A O 1
ATOM 1330 N N . PRO A 1 172 ? 18.293 1.043 -33.816 1.00 90.06 172 PRO A N 1
ATOM 1331 C CA . PRO A 1 172 ? 19.622 0.967 -34.396 1.00 90.06 172 PRO A CA 1
ATOM 1332 C C . PRO A 1 172 ? 19.747 -0.341 -35.179 1.00 90.06 172 PRO A C 1
ATOM 1334 O O . PRO A 1 172 ? 20.281 -1.332 -34.691 1.00 90.06 172 PRO A O 1
ATOM 1337 N N . LEU A 1 173 ? 19.155 -0.367 -36.368 1.00 89.81 173 LEU A N 1
ATOM 1338 C CA . LEU A 1 173 ? 19.088 -1.541 -37.226 1.00 89.81 173 LEU A CA 1
ATOM 1339 C C . LEU A 1 173 ? 20.102 -1.400 -38.358 1.00 89.81 173 LEU A C 1
ATOM 1341 O O . LEU A 1 173 ? 20.146 -0.382 -39.049 1.00 89.81 173 LEU A O 1
ATOM 1345 N N . ILE A 1 174 ? 20.901 -2.440 -38.552 1.00 90.12 174 ILE A N 1
ATOM 1346 C CA . ILE A 1 174 ? 21.877 -2.566 -39.630 1.00 90.12 174 ILE A CA 1
ATOM 1347 C C . ILE A 1 174 ? 21.484 -3.730 -40.532 1.00 90.12 174 ILE A C 1
ATOM 1349 O O . ILE A 1 174 ? 20.961 -4.742 -40.071 1.00 90.12 174 ILE A O 1
ATOM 1353 N N . VAL A 1 175 ? 21.738 -3.587 -41.830 1.00 90.69 175 VAL A N 1
ATOM 1354 C CA . VAL A 1 175 ? 21.561 -4.684 -42.785 1.00 90.69 175 VAL A CA 1
ATOM 1355 C C . VAL A 1 175 ? 22.882 -5.434 -42.895 1.00 90.69 175 VAL A C 1
ATOM 1357 O O . VAL A 1 175 ? 23.907 -4.834 -43.227 1.00 90.69 175 VAL A O 1
ATOM 1360 N N . LYS A 1 176 ? 22.864 -6.736 -42.614 1.00 89.31 176 LYS A N 1
ATOM 1361 C CA . LYS A 1 176 ? 24.015 -7.632 -42.741 1.00 89.31 176 LYS A CA 1
ATOM 1362 C C . LYS A 1 176 ? 23.557 -8.913 -43.428 1.00 89.31 176 LYS A C 1
ATOM 1364 O O . LYS A 1 176 ? 22.632 -9.549 -42.947 1.00 89.31 176 LYS A O 1
ATOM 1369 N N . ASP A 1 177 ? 24.201 -9.271 -44.538 1.00 84.62 177 ASP A N 1
ATOM 1370 C CA . ASP A 1 177 ? 23.891 -10.488 -45.306 1.00 84.62 177 ASP A CA 1
ATOM 1371 C C . ASP A 1 177 ? 22.394 -10.612 -45.681 1.00 84.62 177 ASP A C 1
ATOM 1373 O O . ASP A 1 177 ? 21.803 -11.677 -45.559 1.00 84.62 177 ASP A O 1
ATOM 1377 N N . ASP A 1 178 ? 21.782 -9.498 -46.114 1.00 89.38 178 ASP A N 1
ATOM 1378 C CA . ASP A 1 178 ? 20.344 -9.338 -46.417 1.00 89.38 178 ASP A CA 1
ATOM 1379 C C . ASP A 1 178 ? 19.373 -9.466 -45.219 1.00 89.38 178 ASP A C 1
ATOM 1381 O O . ASP A 1 178 ? 18.168 -9.257 -45.385 1.00 89.38 178 ASP A O 1
ATOM 1385 N N . ASP A 1 179 ? 19.880 -9.683 -44.001 1.00 88.75 179 ASP A N 1
ATOM 1386 C CA . ASP A 1 179 ? 19.099 -9.685 -42.763 1.00 88.75 179 ASP A CA 1
ATOM 1387 C C . ASP A 1 179 ? 19.177 -8.342 -42.018 1.00 88.75 179 ASP A C 1
ATOM 1389 O O . ASP A 1 179 ? 20.205 -7.660 -41.978 1.00 88.75 179 ASP A O 1
ATOM 1393 N N . LEU A 1 180 ? 18.066 -7.965 -41.380 1.00 88.25 180 LEU A N 1
ATOM 1394 C CA . LEU A 1 180 ? 17.973 -6.791 -40.514 1.00 88.25 180 LEU A CA 1
ATOM 1395 C C . LEU A 1 180 ? 18.364 -7.186 -39.084 1.00 88.25 180 LEU A C 1
ATOM 1397 O O . LEU A 1 180 ? 17.634 -7.916 -38.412 1.00 88.25 180 LEU A O 1
ATOM 1401 N N . MET A 1 181 ? 19.504 -6.697 -38.606 1.00 88.50 181 MET A N 1
ATOM 1402 C CA . MET A 1 181 ? 20.034 -6.992 -37.274 1.00 88.50 181 MET A CA 1
ATOM 1403 C C . MET A 1 181 ? 20.108 -5.733 -36.413 1.00 88.50 181 MET A C 1
ATOM 1405 O O . MET A 1 181 ? 20.236 -4.624 -36.922 1.00 88.50 181 MET A O 1
ATOM 1409 N N . LEU A 1 182 ? 20.039 -5.900 -35.092 1.00 87.19 182 LEU A N 1
ATOM 1410 C CA . LEU A 1 182 ? 20.340 -4.822 -34.151 1.00 87.19 182 LEU A CA 1
ATOM 1411 C C . LEU A 1 182 ? 21.850 -4.558 -34.133 1.00 87.19 182 LEU A C 1
ATOM 1413 O O . LEU A 1 182 ? 22.648 -5.489 -34.054 1.00 87.19 182 LEU A O 1
ATOM 1417 N N . ASP A 1 183 ? 22.232 -3.288 -34.182 1.00 89.00 183 ASP A N 1
ATOM 1418 C CA . ASP A 1 183 ? 23.605 -2.845 -33.974 1.00 89.00 183 ASP A CA 1
ATOM 1419 C C . ASP A 1 183 ? 23.996 -3.034 -32.502 1.00 89.00 183 ASP A C 1
ATOM 1421 O O . ASP A 1 183 ? 23.503 -2.334 -31.616 1.00 89.00 183 ASP A O 1
ATOM 1425 N N . GLU A 1 184 ? 24.905 -3.974 -32.242 1.00 84.00 184 GLU A N 1
ATOM 1426 C CA . GLU A 1 184 ? 25.401 -4.292 -30.897 1.00 84.00 184 GLU A CA 1
ATOM 1427 C C . GLU A 1 184 ? 26.165 -3.129 -30.238 1.00 84.00 184 GLU A C 1
ATOM 1429 O O . GLU A 1 184 ? 26.352 -3.123 -29.020 1.00 84.00 184 GLU A O 1
ATOM 1434 N N . THR A 1 185 ? 26.604 -2.129 -31.011 1.00 85.62 185 THR A N 1
ATOM 1435 C CA . THR A 1 185 ? 27.286 -0.943 -30.472 1.00 85.62 185 THR A CA 1
ATOM 1436 C C . THR A 1 185 ? 26.317 0.124 -29.965 1.00 85.62 185 THR A C 1
ATOM 1438 O O . THR A 1 185 ? 26.710 1.008 -29.197 1.00 85.62 185 THR A O 1
ATOM 1441 N N . ALA A 1 186 ? 25.043 0.037 -30.353 1.00 86.50 186 ALA A N 1
ATOM 1442 C CA . ALA A 1 186 ? 24.023 1.003 -29.999 1.00 86.50 186 ALA A CA 1
ATOM 1443 C C . ALA A 1 186 ? 23.228 0.559 -28.765 1.00 86.50 186 ALA A C 1
ATOM 1445 O O . ALA A 1 186 ? 22.720 -0.557 -28.668 1.00 86.50 186 ALA A O 1
ATOM 1446 N N . PHE A 1 187 ? 23.064 1.474 -27.808 1.00 86.25 187 PHE A N 1
ATOM 1447 C CA . PHE A 1 187 ? 22.255 1.210 -26.623 1.00 86.25 187 PHE A CA 1
ATOM 1448 C C . PHE A 1 187 ? 20.758 1.255 -26.954 1.00 86.25 187 PHE A C 1
ATOM 1450 O O . PHE A 1 187 ? 20.215 2.312 -27.288 1.00 86.25 187 PHE A O 1
ATOM 1457 N N . VAL A 1 188 ? 20.077 0.124 -26.774 1.00 86.31 188 VAL A N 1
ATOM 1458 C CA . VAL A 1 188 ? 18.614 0.037 -26.817 1.00 86.31 188 VAL A CA 1
ATOM 1459 C C . VAL A 1 188 ? 18.074 -0.011 -25.386 1.00 86.31 188 VAL A C 1
ATOM 1461 O O . VAL A 1 188 ? 18.433 -0.918 -24.633 1.00 86.31 188 VAL A O 1
ATOM 1464 N N . PRO A 1 189 ? 17.209 0.937 -24.976 1.00 86.44 189 PRO A N 1
ATOM 1465 C CA . PRO A 1 189 ? 16.590 0.895 -23.659 1.00 86.44 189 PRO A CA 1
ATOM 1466 C C . PRO A 1 189 ? 15.809 -0.412 -23.457 1.00 86.44 189 PRO A C 1
ATOM 1468 O O . PRO A 1 189 ? 15.039 -0.794 -24.341 1.00 86.44 189 PRO A O 1
ATOM 1471 N N . PRO A 1 190 ? 15.935 -1.078 -22.297 1.00 86.50 190 PRO A N 1
ATOM 1472 C CA . PRO A 1 190 ? 15.186 -2.296 -22.037 1.00 86.50 190 PRO A CA 1
ATOM 1473 C C . PRO A 1 190 ? 13.685 -1.994 -21.978 1.00 86.50 190 PRO A C 1
ATOM 1475 O O . PRO A 1 190 ? 13.241 -1.062 -21.298 1.00 86.50 190 PRO A O 1
ATOM 1478 N N . VAL A 1 191 ? 12.901 -2.814 -22.675 1.00 90.38 191 VAL A N 1
ATOM 1479 C CA . VAL A 1 191 ? 11.437 -2.808 -22.629 1.00 90.38 191 VAL A CA 1
ATOM 1480 C C . VAL A 1 191 ? 10.978 -4.176 -22.151 1.00 90.38 191 VAL A C 1
ATOM 1482 O O . VAL A 1 191 ? 11.454 -5.202 -22.633 1.00 90.38 191 VAL A O 1
ATOM 1485 N N . ARG A 1 192 ? 10.064 -4.197 -21.182 1.00 91.00 192 ARG A N 1
ATOM 1486 C CA . ARG A 1 192 ? 9.520 -5.428 -20.602 1.00 91.00 192 ARG A CA 1
ATOM 1487 C C . ARG A 1 192 ? 8.016 -5.484 -20.785 1.00 91.00 192 ARG A C 1
ATOM 1489 O O . ARG A 1 192 ? 7.333 -4.483 -20.587 1.00 91.00 192 ARG A O 1
ATOM 1496 N N . GLU A 1 193 ? 7.496 -6.661 -21.099 1.00 93.12 193 GLU A N 1
ATOM 1497 C CA . GLU A 1 193 ? 6.061 -6.910 -21.017 1.00 93.12 193 GLU A CA 1
ATOM 1498 C C . GLU A 1 193 ? 5.663 -7.163 -19.564 1.00 93.12 193 GLU A C 1
ATOM 1500 O O . GLU A 1 193 ? 6.209 -8.046 -18.904 1.00 93.12 193 GLU A O 1
ATOM 1505 N N . ILE A 1 194 ? 4.701 -6.392 -19.068 1.00 95.44 194 ILE A N 1
ATOM 1506 C CA . ILE A 1 194 ? 4.159 -6.514 -17.717 1.00 95.44 194 ILE A CA 1
ATOM 1507 C C . ILE A 1 194 ? 2.635 -6.591 -17.751 1.00 95.44 194 ILE A C 1
ATOM 1509 O O . ILE A 1 194 ? 1.984 -6.209 -18.723 1.00 95.44 194 ILE A O 1
ATOM 1513 N N . PHE A 1 195 ? 2.042 -7.038 -16.657 1.00 96.06 195 PHE A N 1
ATOM 1514 C CA . PHE A 1 195 ? 0.612 -6.939 -16.428 1.00 96.06 195 PHE A CA 1
ATOM 1515 C C . PHE A 1 195 ? 0.221 -5.456 -16.238 1.00 96.06 195 PHE A C 1
ATOM 1517 O O . PHE A 1 195 ? 0.971 -4.707 -15.604 1.00 96.06 195 PHE A O 1
ATOM 1524 N N . PRO A 1 196 ? -0.943 -4.991 -16.738 1.00 93.44 196 PRO A N 1
ATOM 1525 C CA . PRO A 1 196 ? -1.354 -3.584 -16.647 1.00 93.44 196 PRO A CA 1
ATOM 1526 C C . PRO A 1 196 ? -1.612 -3.090 -15.215 1.00 93.44 196 PRO A C 1
ATOM 1528 O O . PRO A 1 196 ? -1.851 -1.901 -15.007 1.00 93.44 196 PRO A O 1
ATOM 1531 N N . ILE A 1 197 ? -1.555 -3.978 -14.222 1.00 93.06 197 ILE A N 1
ATOM 1532 C CA . ILE A 1 197 ? -1.627 -3.639 -12.804 1.00 93.06 197 ILE A CA 1
ATOM 1533 C C . ILE A 1 197 ? -0.290 -3.991 -12.153 1.00 93.06 197 ILE A C 1
ATOM 1535 O O . ILE A 1 197 ? 0.179 -5.124 -12.228 1.00 93.06 197 ILE A O 1
ATOM 1539 N N . ARG A 1 198 ? 0.296 -3.010 -11.466 1.00 94.06 198 ARG A N 1
ATOM 1540 C CA . ARG A 1 198 ? 1.514 -3.166 -10.665 1.00 94.06 198 ARG A CA 1
ATOM 1541 C C . ARG A 1 198 ? 1.248 -2.848 -9.205 1.00 94.06 198 ARG A C 1
ATOM 1543 O O . ARG A 1 198 ? 0.394 -2.020 -8.884 1.00 94.06 198 ARG A O 1
ATOM 1550 N N . ILE A 1 199 ? 2.033 -3.454 -8.323 1.00 95.50 199 ILE A N 1
ATOM 1551 C CA . ILE A 1 199 ? 1.990 -3.142 -6.895 1.00 95.50 199 ILE A CA 1
ATOM 1552 C C . ILE A 1 199 ? 2.797 -1.859 -6.652 1.00 95.50 199 ILE A C 1
ATOM 1554 O O . ILE A 1 199 ? 3.956 -1.733 -7.066 1.00 95.50 199 ILE A O 1
ATOM 1558 N N . GLY A 1 200 ? 2.153 -0.875 -6.022 1.00 92.38 200 GLY A N 1
ATOM 1559 C CA . GLY A 1 200 ? 2.748 0.428 -5.723 1.00 92.38 200 GLY A CA 1
ATOM 1560 C C . GLY A 1 200 ? 3.902 0.354 -4.719 1.00 92.38 200 GLY A C 1
ATOM 1561 O O . GLY A 1 200 ? 3.996 -0.583 -3.931 1.00 92.38 200 GLY A O 1
ATOM 1562 N N . GLY A 1 201 ? 4.769 1.371 -4.746 1.00 91.62 201 GLY A N 1
ATOM 1563 C CA . GLY A 1 201 ? 5.949 1.448 -3.884 1.00 91.62 201 GLY A CA 1
ATOM 1564 C C . GLY A 1 201 ? 5.594 1.729 -2.428 1.00 91.62 201 GLY A C 1
ATOM 1565 O O . GLY A 1 201 ? 5.150 2.829 -2.097 1.00 91.62 201 GLY A O 1
ATOM 1566 N N . MET A 1 202 ? 5.823 0.751 -1.556 1.00 93.25 202 MET A N 1
ATOM 1567 C CA . MET A 1 202 ? 5.658 0.873 -0.107 1.00 93.25 202 MET A CA 1
ATOM 1568 C C . MET A 1 202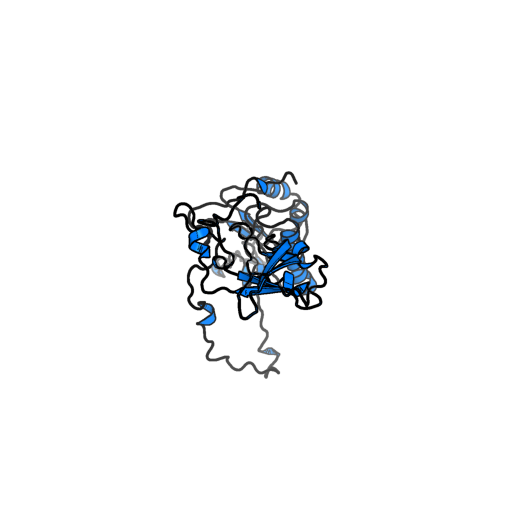 ? 6.953 0.434 0.566 1.00 93.25 202 MET A C 1
ATOM 1570 O O . MET A 1 202 ? 7.361 -0.714 0.418 1.00 93.25 202 MET A O 1
ATOM 1574 N N . SER A 1 203 ? 7.605 1.353 1.280 1.00 90.81 203 SER A N 1
ATOM 1575 C CA . SER A 1 203 ? 8.963 1.128 1.767 1.00 90.81 203 SER A CA 1
ATOM 1576 C C . SER A 1 203 ? 9.052 0.014 2.807 1.00 90.81 203 SER A C 1
ATOM 1578 O O . SER A 1 203 ? 8.176 -0.155 3.667 1.00 90.81 203 SER A O 1
ATOM 1580 N N . PHE A 1 204 ? 10.182 -0.688 2.772 1.00 84.94 204 PHE A N 1
ATOM 1581 C CA . PHE A 1 204 ? 10.673 -1.436 3.920 1.00 84.94 204 PHE A CA 1
ATOM 1582 C C . PHE A 1 204 ? 10.773 -0.482 5.128 1.00 84.94 204 PHE A C 1
ATOM 1584 O O . PHE A 1 204 ? 11.216 0.659 4.993 1.00 84.94 204 PHE A O 1
ATOM 1591 N N . GLY A 1 205 ? 10.231 -0.882 6.280 1.00 86.25 205 GLY A N 1
ATOM 1592 C CA . GLY A 1 205 ? 10.057 -0.020 7.458 1.00 86.25 205 GLY A CA 1
ATOM 1593 C C . GLY A 1 205 ? 8.682 0.657 7.543 1.00 86.25 205 GLY A C 1
ATOM 1594 O O . GLY A 1 205 ? 8.099 0.735 8.629 1.00 86.25 205 GLY A O 1
ATOM 1595 N N . ALA A 1 206 ? 8.079 1.095 6.428 1.00 90.19 206 ALA A N 1
ATOM 1596 C CA . ALA A 1 206 ? 6.672 1.518 6.441 1.00 90.19 206 ALA A CA 1
ATOM 1597 C C . ALA A 1 206 ? 5.745 0.306 6.611 1.00 90.19 206 ALA A C 1
ATOM 1599 O O . ALA A 1 206 ? 4.844 0.336 7.457 1.00 90.19 206 ALA A O 1
ATOM 1600 N N . LEU A 1 207 ? 6.020 -0.772 5.878 1.00 91.00 207 LEU A N 1
ATOM 1601 C CA . LEU A 1 207 ? 5.417 -2.087 6.089 1.00 91.00 207 LEU A CA 1
ATOM 1602 C C . LEU A 1 207 ? 6.229 -2.907 7.098 1.00 91.00 207 LEU A C 1
ATOM 1604 O O . LEU A 1 207 ? 7.426 -2.676 7.277 1.00 91.00 207 LEU A O 1
ATOM 1608 N N . SER A 1 208 ? 5.579 -3.872 7.754 1.00 89.38 208 SER A N 1
ATOM 1609 C CA . SER A 1 208 ? 6.306 -4.883 8.524 1.00 89.38 208 SER A CA 1
ATOM 1610 C C . SER A 1 208 ? 7.110 -5.789 7.578 1.00 89.38 208 SER A C 1
ATOM 1612 O O . SER A 1 208 ? 6.667 -6.011 6.445 1.00 89.38 208 SER A O 1
ATOM 1614 N N . PRO A 1 209 ? 8.245 -6.360 8.026 1.00 87.88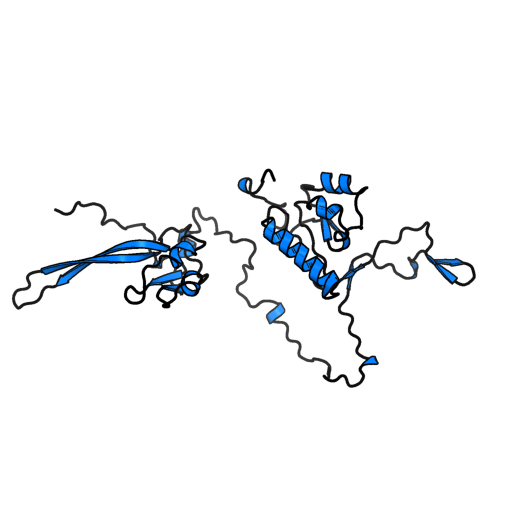 209 PRO A N 1
ATOM 1615 C CA . PRO A 1 209 ? 9.032 -7.288 7.211 1.00 87.88 209 PRO A CA 1
ATOM 1616 C C . PRO A 1 209 ? 8.193 -8.439 6.641 1.00 87.88 209 PRO A C 1
ATOM 1618 O O . PRO A 1 209 ? 8.245 -8.694 5.443 1.00 87.88 209 PRO A O 1
ATOM 1621 N N . ASN A 1 210 ? 7.320 -9.036 7.461 1.00 90.06 210 ASN A N 1
ATOM 1622 C CA . ASN A 1 210 ? 6.443 -10.137 7.045 1.00 90.06 210 ASN A CA 1
ATOM 1623 C C . ASN A 1 210 ? 5.457 -9.728 5.939 1.00 90.06 210 ASN A C 1
ATOM 1625 O O . ASN A 1 210 ? 5.188 -10.508 5.031 1.00 90.06 210 ASN A O 1
ATOM 1629 N N . MET A 1 211 ? 4.906 -8.510 6.001 1.00 91.44 211 MET A N 1
ATOM 1630 C CA . MET A 1 211 ? 4.001 -8.012 4.959 1.00 91.44 211 MET A CA 1
ATOM 1631 C C . MET A 1 211 ? 4.756 -7.787 3.647 1.00 91.44 211 MET A C 1
ATOM 1633 O O . MET A 1 211 ? 4.266 -8.150 2.581 1.00 91.44 211 MET A O 1
ATOM 1637 N N . TRP A 1 212 ? 5.949 -7.192 3.721 1.00 92.88 212 TRP A N 1
ATOM 1638 C CA . TRP A 1 212 ? 6.766 -6.928 2.539 1.00 92.88 212 TRP A CA 1
ATOM 1639 C C . TRP A 1 212 ? 7.232 -8.239 1.885 1.00 92.88 212 TRP A C 1
ATOM 1641 O O . TRP A 1 212 ? 7.106 -8.400 0.673 1.00 92.88 212 TRP A O 1
ATOM 1651 N N . GLU A 1 213 ? 7.685 -9.212 2.681 1.00 91.00 213 GLU A N 1
ATOM 1652 C CA . GLU A 1 213 ? 8.044 -10.552 2.201 1.00 91.00 213 GLU A CA 1
ATOM 1653 C C . GLU A 1 213 ? 6.839 -11.290 1.603 1.00 91.00 213 GLU A C 1
ATOM 1655 O O . GLU A 1 213 ? 6.953 -11.865 0.523 1.00 91.00 213 GLU A O 1
ATOM 1660 N N . GLY A 1 214 ? 5.664 -11.205 2.233 1.00 94.50 214 GLY A N 1
ATOM 1661 C CA . GLY A 1 214 ? 4.430 -11.778 1.692 1.00 94.50 214 GLY A CA 1
ATOM 1662 C C . GLY A 1 214 ? 4.059 -11.207 0.318 1.00 94.50 214 GLY A C 1
ATOM 1663 O O . GLY A 1 214 ? 3.687 -11.961 -0.581 1.00 94.50 214 GLY A O 1
ATOM 1664 N N . LEU A 1 215 ? 4.223 -9.894 0.115 1.00 95.00 215 LEU A N 1
ATOM 1665 C CA . LEU A 1 215 ? 4.038 -9.269 -1.200 1.00 95.00 215 LEU A CA 1
ATOM 1666 C C . LEU A 1 215 ? 5.068 -9.775 -2.218 1.00 95.00 215 LEU A C 1
ATOM 1668 O O . LEU A 1 215 ? 4.693 -10.119 -3.337 1.00 95.00 215 LEU A O 1
ATOM 1672 N N . ALA A 1 216 ? 6.341 -9.874 -1.829 1.00 94.56 216 ALA A N 1
ATOM 1673 C CA . ALA A 1 216 ? 7.401 -10.401 -2.687 1.00 94.56 216 ALA A CA 1
ATOM 1674 C C . ALA A 1 216 ? 7.127 -11.854 -3.121 1.00 94.56 216 ALA A C 1
ATOM 1676 O O . ALA A 1 216 ? 7.278 -12.189 -4.297 1.00 94.56 216 ALA A O 1
ATOM 1677 N N . MET A 1 217 ? 6.669 -12.702 -2.196 1.00 95.56 217 MET A N 1
ATOM 1678 C CA . MET A 1 217 ? 6.261 -14.078 -2.489 1.00 95.56 217 MET A CA 1
ATOM 1679 C C . MET A 1 217 ? 5.044 -14.127 -3.417 1.00 95.56 217 MET A C 1
ATOM 1681 O O . MET A 1 217 ? 5.035 -14.917 -4.357 1.00 95.56 217 MET A O 1
ATOM 1685 N N . GLY A 1 218 ? 4.045 -13.267 -3.197 1.00 96.75 218 GLY A N 1
ATOM 1686 C CA . GLY A 1 218 ? 2.866 -13.175 -4.061 1.00 96.75 218 GLY A CA 1
ATOM 1687 C C . GLY A 1 218 ? 3.220 -12.766 -5.491 1.00 96.75 218 GLY A C 1
ATOM 1688 O O . GLY A 1 218 ? 2.746 -13.378 -6.443 1.00 96.75 218 GLY A O 1
ATOM 1689 N N . VAL A 1 219 ? 4.112 -11.787 -5.655 1.00 96.69 219 VAL A N 1
ATOM 1690 C CA . VAL A 1 219 ? 4.621 -11.372 -6.973 1.00 96.69 219 VAL A CA 1
ATOM 1691 C C . VAL A 1 219 ? 5.368 -12.518 -7.652 1.00 96.69 219 VAL A C 1
ATOM 1693 O O . VAL A 1 219 ? 5.122 -12.791 -8.826 1.00 96.69 219 VAL A O 1
ATOM 1696 N N . ALA A 1 220 ? 6.237 -13.222 -6.924 1.00 96.31 220 ALA A N 1
ATOM 1697 C CA . ALA A 1 220 ? 6.941 -14.379 -7.466 1.00 96.31 220 ALA A CA 1
ATOM 1698 C C . ALA A 1 220 ? 5.968 -15.492 -7.892 1.00 96.31 220 ALA A C 1
ATOM 1700 O O . ALA A 1 220 ? 6.117 -16.034 -8.980 1.00 96.31 220 ALA A O 1
ATOM 1701 N N . TYR A 1 221 ? 4.942 -15.787 -7.090 1.00 97.75 221 TYR A N 1
ATOM 1702 C CA . TYR A 1 221 ? 3.911 -16.774 -7.423 1.00 97.75 221 TYR A CA 1
ATOM 1703 C C . TYR A 1 221 ? 3.138 -16.396 -8.696 1.00 97.75 221 TYR A C 1
ATOM 1705 O O . TYR A 1 221 ? 2.993 -17.221 -9.597 1.00 97.75 221 TYR A O 1
ATOM 1713 N N . LEU A 1 222 ? 2.702 -15.136 -8.811 1.00 96.94 222 LEU A N 1
ATOM 1714 C CA . LEU A 1 222 ? 1.980 -14.651 -9.991 1.00 96.94 222 LEU A CA 1
ATOM 1715 C C . LEU A 1 222 ? 2.809 -14.802 -11.271 1.00 96.94 222 LEU A C 1
ATOM 1717 O O . LEU A 1 222 ? 2.268 -15.192 -12.299 1.00 96.94 222 LEU A O 1
ATOM 1721 N N . ASN A 1 223 ? 4.117 -14.552 -11.204 1.00 96.44 223 ASN A N 1
ATOM 1722 C CA . ASN A 1 223 ? 4.996 -14.685 -12.364 1.00 96.44 223 ASN A CA 1
ATOM 1723 C C . ASN A 1 223 ? 5.349 -16.147 -12.679 1.00 96.44 223 ASN A C 1
ATOM 1725 O O . ASN A 1 223 ? 5.299 -16.548 -13.835 1.00 96.44 223 ASN A O 1
ATOM 1729 N N . GLU A 1 224 ? 5.729 -16.935 -11.672 1.00 96.75 224 GLU A N 1
ATOM 1730 C CA . GLU A 1 224 ? 6.334 -18.262 -11.870 1.00 96.75 224 GLU A CA 1
ATOM 1731 C C . GLU A 1 224 ? 5.298 -19.392 -11.971 1.00 96.75 224 GLU A C 1
ATOM 1733 O O . GLU A 1 224 ? 5.592 -20.431 -12.557 1.00 96.75 224 GLU A O 1
ATOM 1738 N N . VAL A 1 225 ? 4.109 -19.215 -11.385 1.00 97.25 225 VAL A N 1
ATOM 1739 C CA . VAL A 1 225 ? 3.044 -20.233 -11.366 1.00 97.25 225 VAL A CA 1
ATOM 1740 C C . VAL A 1 225 ? 1.887 -19.820 -12.266 1.00 97.25 225 VAL A C 1
ATOM 1742 O O . VAL A 1 225 ? 1.506 -20.569 -13.161 1.00 97.25 225 VAL A O 1
ATOM 1745 N N . GLU A 1 226 ? 1.359 -18.609 -12.074 1.00 95.88 226 GLU A N 1
ATOM 1746 C CA . GLU A 1 226 ? 0.188 -18.132 -12.829 1.00 95.88 226 GLU A CA 1
ATOM 1747 C C . GLU A 1 226 ? 0.559 -17.540 -14.198 1.00 95.88 226 GLU A C 1
ATOM 1749 O O . GLU A 1 226 ? -0.320 -17.268 -15.013 1.00 95.88 226 GLU A O 1
ATOM 1754 N N . ASN A 1 227 ? 1.854 -17.345 -14.479 1.00 93.94 227 ASN A N 1
ATOM 1755 C CA . ASN A 1 227 ? 2.355 -16.725 -15.713 1.00 93.94 227 ASN A CA 1
ATOM 1756 C C . ASN A 1 227 ? 1.763 -15.325 -15.984 1.00 93.94 227 ASN A C 1
ATOM 1758 O O . ASN A 1 227 ? 1.613 -14.898 -17.133 1.00 93.94 227 ASN A O 1
ATOM 1762 N N . ILE A 1 228 ? 1.446 -14.590 -14.916 1.00 94.44 228 ILE A N 1
ATOM 1763 C CA . ILE A 1 228 ? 0.966 -13.210 -14.950 1.00 94.44 228 ILE A CA 1
ATOM 1764 C C . ILE A 1 228 ? 2.154 -12.296 -14.614 1.00 94.44 228 ILE A C 1
ATOM 1766 O O . ILE A 1 228 ? 2.604 -12.293 -13.464 1.00 94.44 228 ILE A O 1
ATOM 1770 N N . PRO A 1 229 ? 2.667 -11.499 -15.574 1.00 94.81 229 PRO A N 1
ATOM 1771 C CA . PRO A 1 229 ? 3.912 -10.751 -15.410 1.00 94.81 229 PRO A CA 1
ATOM 1772 C C . PRO A 1 229 ? 3.741 -9.489 -14.545 1.00 94.81 229 PRO A C 1
ATOM 1774 O O . PRO A 1 229 ? 3.854 -8.356 -15.013 1.00 94.81 229 PRO A O 1
ATOM 1777 N N . VAL A 1 230 ? 3.395 -9.660 -13.270 1.00 96.81 230 VAL A N 1
ATOM 1778 C CA . VAL A 1 230 ? 3.177 -8.564 -12.318 1.00 96.81 230 VAL A CA 1
ATOM 1779 C C . VAL A 1 230 ? 4.510 -8.063 -11.779 1.00 96.81 230 VAL A C 1
ATOM 1781 O O . VAL A 1 230 ? 5.382 -8.849 -11.419 1.00 96.81 230 VAL A O 1
ATOM 1784 N N . VAL A 1 231 ? 4.642 -6.745 -11.649 1.00 96.81 231 VAL A N 1
ATOM 1785 C CA . VAL A 1 231 ? 5.807 -6.106 -11.028 1.00 96.81 231 VAL A CA 1
ATOM 1786 C C . VAL A 1 231 ? 5.414 -5.334 -9.772 1.00 96.81 231 VAL A C 1
ATOM 1788 O O . VAL A 1 231 ? 4.295 -4.822 -9.651 1.00 96.81 231 VAL A O 1
ATOM 1791 N N . MET A 1 232 ? 6.351 -5.222 -8.835 1.00 96.88 232 MET A N 1
ATOM 1792 C CA . MET A 1 232 ? 6.179 -4.490 -7.579 1.00 96.88 232 MET A CA 1
ATOM 1793 C C . MET A 1 232 ? 7.285 -3.462 -7.392 1.00 96.88 232 MET A C 1
ATOM 1795 O O . MET A 1 232 ? 8.452 -3.748 -7.621 1.00 96.88 232 MET A O 1
ATOM 1799 N N . CYS A 1 233 ? 6.937 -2.266 -6.925 1.00 96.62 233 CYS A N 1
ATOM 1800 C CA . CYS A 1 233 ? 7.934 -1.278 -6.524 1.00 96.62 233 CYS A CA 1
ATOM 1801 C C . CYS A 1 233 ? 8.339 -1.451 -5.054 1.00 96.62 233 CYS A C 1
ATOM 1803 O O . CYS A 1 233 ? 7.486 -1.657 -4.190 1.00 96.62 233 CYS A O 1
ATOM 1805 N N . THR A 1 234 ? 9.637 -1.346 -4.764 1.00 95.19 234 THR A N 1
ATOM 1806 C CA . THR A 1 234 ? 10.200 -1.554 -3.416 1.00 95.19 234 THR A CA 1
ATOM 1807 C C . THR A 1 234 ? 9.802 -0.468 -2.420 1.00 95.19 234 THR A C 1
ATOM 1809 O O . THR A 1 234 ? 9.830 -0.695 -1.212 1.00 95.19 234 THR A O 1
ATOM 1812 N N . GLY A 1 235 ? 9.447 0.718 -2.921 1.00 94.31 235 GLY A N 1
ATOM 1813 C CA . GLY A 1 235 ? 9.382 1.932 -2.117 1.00 94.31 235 GLY A CA 1
ATOM 1814 C C . GLY A 1 235 ? 10.774 2.462 -1.747 1.00 94.31 235 GLY A C 1
ATOM 1815 O O . GLY A 1 235 ? 11.796 1.885 -2.108 1.00 94.31 235 GLY A O 1
ATOM 1816 N N . GLU A 1 236 ? 10.801 3.564 -0.998 1.00 93.25 236 GLU A N 1
ATOM 1817 C CA . GLU A 1 236 ? 12.022 4.337 -0.715 1.00 93.25 236 GLU A CA 1
ATOM 1818 C C . GLU A 1 236 ? 13.011 3.679 0.259 1.00 93.25 236 GLU A C 1
ATOM 1820 O O . GLU A 1 236 ? 14.075 4.234 0.476 1.00 93.25 236 GLU A O 1
ATOM 1825 N N . GLY A 1 237 ? 12.650 2.567 0.908 1.00 90.06 237 GLY A N 1
ATOM 1826 C CA . GLY A 1 237 ? 13.379 2.018 2.065 1.00 90.06 237 GLY A CA 1
ATOM 1827 C C . GLY A 1 237 ? 14.456 0.985 1.730 1.00 90.06 237 GLY A C 1
ATOM 1828 O O . GLY A 1 237 ? 14.888 0.268 2.625 1.00 90.06 237 GLY A O 1
ATOM 1829 N N . GLY A 1 238 ? 14.834 0.853 0.459 1.00 91.25 238 GLY A N 1
ATOM 1830 C CA . GLY A 1 238 ? 15.752 -0.186 -0.002 1.00 91.25 238 GLY A CA 1
ATOM 1831 C C . GLY A 1 238 ? 15.102 -1.557 -0.202 1.00 91.25 238 GLY A C 1
ATOM 1832 O O . GLY A 1 238 ? 13.878 -1.693 -0.290 1.00 91.25 238 GLY A O 1
ATOM 1833 N N . MET A 1 239 ? 15.948 -2.583 -0.314 1.00 90.88 239 MET A N 1
ATOM 1834 C CA . MET A 1 239 ? 15.533 -3.969 -0.516 1.00 90.88 239 MET A CA 1
ATOM 1835 C C . MET A 1 239 ? 16.506 -4.936 0.178 1.00 90.88 239 MET A C 1
ATOM 1837 O O . MET A 1 239 ? 17.712 -4.693 0.148 1.00 90.88 239 MET A O 1
ATOM 1841 N N . PRO A 1 240 ? 16.031 -6.062 0.748 1.00 89.81 240 PRO A N 1
ATOM 1842 C CA . PRO A 1 240 ? 16.911 -7.046 1.370 1.00 89.81 240 PRO A CA 1
ATOM 1843 C C . PRO A 1 240 ? 18.036 -7.536 0.431 1.00 89.81 240 PRO A C 1
ATOM 1845 O O . PRO A 1 240 ? 17.744 -7.968 -0.693 1.00 89.81 240 PRO A O 1
ATOM 1848 N N . PRO A 1 241 ? 19.307 -7.593 0.887 1.00 89.31 241 PRO A N 1
ATOM 1849 C CA . PRO A 1 241 ? 20.449 -7.996 0.057 1.00 89.31 241 PRO A CA 1
ATOM 1850 C C . PRO A 1 241 ? 20.307 -9.370 -0.606 1.00 89.31 241 PRO A C 1
ATOM 1852 O O . PRO A 1 241 ? 20.776 -9.588 -1.723 1.00 89.31 241 PRO A O 1
ATOM 1855 N N . ARG A 1 242 ? 19.621 -10.309 0.060 1.00 91.19 242 ARG A N 1
ATOM 1856 C CA . ARG A 1 242 ? 19.347 -11.645 -0.491 1.00 91.19 242 ARG A CA 1
ATOM 1857 C C . ARG A 1 242 ? 18.494 -11.581 -1.759 1.00 91.19 242 ARG A C 1
ATOM 1859 O O . ARG A 1 242 ? 18.724 -12.368 -2.671 1.00 91.19 242 ARG A O 1
ATOM 1866 N N . LEU A 1 243 ? 17.530 -10.660 -1.819 1.00 92.06 243 LEU A N 1
ATOM 1867 C CA . LEU A 1 243 ? 16.665 -10.483 -2.986 1.00 92.06 243 LEU A CA 1
ATOM 1868 C C . LEU A 1 243 ? 17.373 -9.729 -4.109 1.00 92.06 243 LEU A C 1
ATOM 1870 O O . LEU A 1 243 ? 17.195 -10.113 -5.263 1.00 92.06 243 LEU A O 1
ATOM 1874 N N . LEU A 1 244 ? 18.234 -8.757 -3.778 1.00 94.62 244 LEU A N 1
ATOM 1875 C CA . LEU A 1 244 ? 19.084 -8.066 -4.761 1.00 94.62 244 LEU A CA 1
ATOM 1876 C C . LEU A 1 244 ? 19.969 -9.058 -5.534 1.00 94.62 244 LEU A C 1
ATOM 1878 O O . LEU A 1 244 ? 20.171 -8.919 -6.731 1.00 94.62 244 LEU A O 1
ATOM 1882 N N . LYS A 1 245 ? 20.444 -10.117 -4.873 1.00 95.12 245 LYS A N 1
ATOM 1883 C CA . LYS A 1 245 ? 21.298 -11.159 -5.478 1.00 95.12 245 LYS A CA 1
ATOM 1884 C C . LYS A 1 245 ? 20.511 -12.366 -6.011 1.00 95.12 245 LYS A C 1
ATOM 1886 O O . LYS A 1 245 ? 21.084 -13.427 -6.277 1.00 95.12 245 LYS A O 1
ATOM 1891 N N . SER A 1 246 ? 19.186 -12.258 -6.114 1.00 95.38 246 SER A N 1
ATOM 1892 C CA . SER A 1 246 ? 18.306 -13.363 -6.507 1.00 95.38 246 SER A CA 1
ATOM 1893 C C . SER A 1 246 ? 17.816 -13.236 -7.947 1.00 95.38 246 SER A C 1
ATOM 1895 O O . SER A 1 246 ? 17.765 -12.144 -8.502 1.00 95.38 246 SER A O 1
ATOM 1897 N N . ARG A 1 247 ? 17.352 -14.354 -8.522 1.00 95.69 247 ARG A N 1
ATOM 1898 C CA . ARG A 1 247 ? 16.686 -14.356 -9.837 1.00 95.69 247 ARG A CA 1
ATOM 1899 C C . ARG A 1 247 ? 15.339 -13.618 -9.847 1.00 95.69 247 ARG A C 1
ATOM 1901 O O . ARG A 1 247 ? 14.765 -13.385 -10.902 1.00 95.69 247 ARG A O 1
ATOM 1908 N N . PHE A 1 248 ? 14.794 -13.322 -8.667 1.00 96.38 248 PHE A N 1
ATOM 1909 C CA . PHE A 1 248 ? 13.496 -12.670 -8.522 1.00 96.38 248 PHE A CA 1
ATOM 1910 C C . PHE A 1 248 ? 13.596 -11.147 -8.645 1.00 96.38 248 PHE A C 1
ATOM 1912 O O . PHE A 1 248 ? 12.565 -10.492 -8.752 1.00 96.38 248 PHE A O 1
ATOM 1919 N N . LEU A 1 249 ? 14.813 -10.580 -8.675 1.00 96.06 249 LEU A N 1
ATOM 1920 C CA . LEU A 1 249 ? 15.047 -9.138 -8.815 1.00 96.06 249 LEU A CA 1
ATOM 1921 C C . LEU A 1 249 ? 14.333 -8.545 -10.044 1.00 96.06 249 LEU A C 1
ATOM 1923 O O . LEU A 1 249 ? 13.771 -7.456 -9.954 1.00 96.06 249 LEU A O 1
ATOM 1927 N N . LYS A 1 250 ? 14.233 -9.303 -11.141 1.00 95.50 250 LYS A N 1
ATOM 1928 C CA . LYS A 1 250 ? 13.510 -8.913 -12.363 1.00 95.50 250 LYS A CA 1
ATOM 1929 C C . LYS A 1 250 ? 12.024 -8.589 -12.183 1.00 95.50 250 LYS A C 1
ATOM 1931 O O . LYS A 1 250 ? 11.435 -8.002 -13.084 1.00 95.50 250 LYS A O 1
ATOM 1936 N N . TYR A 1 251 ? 11.417 -8.939 -11.048 1.00 96.56 251 TYR A N 1
ATOM 1937 C CA . TYR A 1 251 ? 10.024 -8.604 -10.724 1.00 96.56 251 TYR A CA 1
ATOM 1938 C C . TYR A 1 251 ? 9.875 -7.304 -9.922 1.00 96.56 251 TYR A C 1
ATOM 1940 O O . TYR A 1 251 ? 8.754 -6.848 -9.677 1.00 96.56 251 TYR A O 1
ATOM 1948 N N . PHE A 1 252 ? 10.988 -6.689 -9.518 1.00 96.88 252 PHE A N 1
ATOM 1949 C CA . PHE A 1 252 ? 10.991 -5.510 -8.663 1.00 96.88 252 PHE A CA 1
ATOM 1950 C C . PHE A 1 252 ? 11.426 -4.253 -9.409 1.00 96.88 252 PHE A C 1
ATOM 1952 O O . PHE A 1 252 ? 12.370 -4.258 -10.196 1.00 96.88 252 PHE A O 1
ATOM 1959 N N . ILE A 1 253 ? 10.740 -3.152 -9.117 1.00 96.69 253 ILE A N 1
ATOM 1960 C CA . ILE A 1 253 ? 11.113 -1.799 -9.519 1.00 96.69 253 ILE A CA 1
ATOM 1961 C C . ILE A 1 253 ? 11.792 -1.144 -8.317 1.00 96.69 253 ILE A C 1
ATOM 1963 O O . ILE A 1 253 ? 11.148 -0.941 -7.284 1.00 96.69 253 ILE A O 1
ATOM 1967 N N . LEU A 1 254 ? 13.079 -0.821 -8.438 1.00 96.50 254 LEU A N 1
ATOM 1968 C CA . LEU A 1 254 ? 13.818 -0.163 -7.360 1.00 96.50 254 LEU A CA 1
ATOM 1969 C C . LEU A 1 254 ? 13.490 1.330 -7.366 1.00 96.50 254 LEU A C 1
ATOM 1971 O O . LEU A 1 254 ? 13.639 2.000 -8.389 1.00 96.50 254 LEU A O 1
ATOM 1975 N N . GLN A 1 255 ? 13.030 1.860 -6.235 1.00 96.25 255 GLN A N 1
ATOM 1976 C CA . GLN A 1 255 ? 12.683 3.276 -6.123 1.00 96.25 255 GLN A CA 1
ATOM 1977 C C . GLN A 1 255 ? 13.867 4.099 -5.611 1.00 96.25 255 GLN A C 1
ATOM 1979 O O . GLN A 1 255 ? 14.484 3.755 -4.604 1.00 96.25 255 GLN A O 1
ATOM 1984 N N . ILE A 1 256 ? 14.138 5.229 -6.258 1.00 95.19 256 ILE A N 1
ATOM 1985 C CA . ILE A 1 256 ? 15.033 6.273 -5.760 1.00 95.19 256 ILE A CA 1
ATOM 1986 C C . ILE A 1 256 ? 14.215 7.483 -5.332 1.00 95.19 256 ILE A C 1
ATOM 1988 O O . ILE A 1 256 ? 13.359 7.968 -6.069 1.00 95.19 256 ILE A O 1
ATOM 1992 N N . ALA A 1 257 ? 14.461 7.950 -4.115 1.00 93.50 257 ALA A N 1
ATOM 1993 C CA . ALA A 1 257 ? 13.815 9.116 -3.525 1.00 93.50 257 ALA A CA 1
ATOM 1994 C C . ALA A 1 257 ? 14.870 10.018 -2.879 1.00 93.50 257 ALA A C 1
ATOM 1996 O O . ALA A 1 257 ? 16.049 9.672 -2.833 1.00 93.50 257 ALA A O 1
ATOM 1997 N N . SER A 1 258 ? 14.445 11.166 -2.351 1.00 92.12 258 SER A N 1
ATOM 1998 C CA . SER A 1 258 ? 15.344 12.202 -1.826 1.00 92.12 258 SER A CA 1
ATOM 1999 C C . SER A 1 258 ? 16.293 11.735 -0.717 1.00 92.12 258 SER A C 1
ATOM 2001 O O . SER A 1 258 ? 17.374 12.299 -0.581 1.00 92.12 258 SER A O 1
ATOM 2003 N N . GLY A 1 259 ? 15.908 10.724 0.069 1.00 90.12 259 GLY A N 1
ATOM 2004 C CA . GLY A 1 259 ? 16.729 10.182 1.156 1.00 90.12 259 GLY A CA 1
ATOM 2005 C C . GLY A 1 259 ? 17.771 9.144 0.730 1.00 90.12 259 GLY A C 1
ATOM 2006 O O . GLY A 1 259 ? 18.602 8.782 1.552 1.00 90.12 259 GLY A O 1
ATOM 2007 N N . TYR A 1 260 ? 17.725 8.648 -0.514 1.00 92.38 260 TYR A N 1
ATOM 2008 C CA . TYR A 1 260 ? 18.627 7.604 -1.034 1.00 92.38 260 TYR A CA 1
ATOM 2009 C C . TYR A 1 260 ? 18.769 6.358 -0.131 1.00 92.38 260 TYR A C 1
ATOM 2011 O O . TYR A 1 260 ? 19.769 5.645 -0.203 1.00 92.38 260 TYR A O 1
ATOM 2019 N N . PHE A 1 261 ? 17.776 6.059 0.713 1.00 91.69 261 PHE A N 1
ATOM 2020 C CA . PHE A 1 261 ? 17.856 4.909 1.612 1.00 91.69 261 PHE A CA 1
ATOM 2021 C C . PHE A 1 261 ? 17.950 3.603 0.814 1.00 91.69 261 PHE A C 1
ATOM 2023 O O . PHE A 1 261 ? 17.258 3.417 -0.189 1.00 91.69 261 PHE A O 1
ATOM 2030 N N . GLY A 1 262 ? 18.835 2.705 1.247 1.00 90.25 262 GLY A N 1
ATOM 2031 C CA . GLY A 1 262 ? 19.086 1.433 0.575 1.00 90.25 262 GLY A CA 1
ATOM 2032 C C . GLY A 1 262 ? 19.979 1.508 -0.668 1.00 90.25 262 GLY A C 1
ATOM 2033 O O . GLY A 1 262 ? 20.390 0.470 -1.182 1.00 90.25 262 GLY A O 1
ATOM 2034 N N . TRP A 1 263 ? 20.257 2.704 -1.206 1.00 94.06 263 TRP A N 1
ATOM 2035 C CA . TRP A 1 263 ? 20.967 2.827 -2.486 1.00 94.06 263 TRP A CA 1
ATOM 2036 C C . TRP A 1 263 ? 22.445 2.484 -2.395 1.00 94.06 263 TRP A C 1
ATOM 2038 O O . TRP A 1 263 ? 22.992 1.967 -3.366 1.00 94.06 263 TRP A O 1
ATOM 2048 N N . ASP A 1 264 ? 23.065 2.704 -1.238 1.00 93.06 264 ASP A N 1
ATOM 2049 C CA . ASP A 1 264 ? 24.434 2.260 -1.009 1.00 93.06 264 ASP A CA 1
ATOM 2050 C C . ASP A 1 264 ? 24.534 0.733 -1.151 1.00 93.06 264 ASP A C 1
ATOM 2052 O O . ASP A 1 264 ? 25.321 0.237 -1.959 1.00 93.06 264 ASP A O 1
ATOM 2056 N N . GLU A 1 265 ? 23.655 -0.032 -0.492 1.00 91.56 265 GLU A N 1
ATOM 2057 C CA . GLU A 1 265 ? 23.655 -1.492 -0.633 1.00 91.56 265 GLU A CA 1
ATOM 2058 C C . GLU A 1 265 ? 23.263 -1.953 -2.041 1.00 91.56 265 GLU A C 1
ATOM 2060 O O . GLU A 1 265 ? 23.816 -2.936 -2.537 1.00 91.56 265 GLU A O 1
ATOM 2065 N N . ILE A 1 266 ? 22.336 -1.254 -2.707 1.00 94.88 266 ILE A N 1
ATOM 2066 C CA . ILE A 1 266 ? 21.939 -1.556 -4.091 1.00 94.88 266 ILE A CA 1
ATOM 2067 C C . ILE A 1 266 ? 23.134 -1.407 -5.035 1.00 94.88 266 ILE A C 1
ATOM 2069 O O . ILE A 1 266 ? 23.389 -2.319 -5.820 1.00 94.88 266 ILE A O 1
ATOM 2073 N N . ILE A 1 267 ? 23.881 -0.303 -4.949 1.00 95.00 267 ILE A N 1
ATOM 2074 C CA . ILE A 1 267 ? 25.042 -0.040 -5.812 1.00 95.00 267 ILE A CA 1
ATOM 2075 C C . ILE A 1 267 ? 26.125 -1.096 -5.584 1.00 95.00 267 ILE A C 1
ATOM 2077 O O . ILE A 1 267 ? 26.614 -1.695 -6.542 1.00 95.00 267 ILE A O 1
ATOM 2081 N N . HIS A 1 268 ? 26.445 -1.396 -4.323 1.00 94.94 268 HIS A N 1
ATOM 2082 C CA . HIS A 1 268 ? 27.414 -2.441 -3.985 1.00 94.94 268 HIS A CA 1
ATOM 2083 C C . HIS A 1 268 ? 26.947 -3.847 -4.392 1.00 94.94 268 HIS A C 1
ATOM 2085 O O . HIS A 1 268 ? 27.769 -4.742 -4.594 1.00 94.94 268 HIS A O 1
ATOM 2091 N N . ALA A 1 269 ? 25.637 -4.069 -4.532 1.00 95.31 269 ALA A N 1
ATOM 2092 C CA . ALA A 1 269 ? 25.096 -5.341 -4.986 1.00 95.31 269 ALA A CA 1
ATOM 2093 C C . ALA A 1 269 ? 25.178 -5.536 -6.506 1.00 95.31 269 ALA A C 1
ATOM 2095 O O . ALA A 1 269 ? 25.129 -6.694 -6.915 1.00 95.31 269 ALA A O 1
ATOM 2096 N N . ILE A 1 270 ? 25.337 -4.479 -7.321 1.00 95.25 270 ILE A N 1
ATOM 2097 C CA . ILE A 1 270 ? 25.321 -4.548 -8.801 1.00 95.25 270 ILE A CA 1
ATOM 2098 C C . ILE A 1 270 ? 26.222 -5.667 -9.358 1.00 95.25 270 ILE A C 1
ATOM 2100 O O . ILE A 1 270 ? 25.711 -6.489 -10.117 1.00 95.25 270 ILE A O 1
ATOM 2104 N N . PRO A 1 271 ? 27.502 -5.813 -8.949 1.00 96.12 271 PRO A N 1
ATOM 2105 C CA . PRO A 1 271 ? 28.378 -6.871 -9.476 1.00 96.12 271 PRO A CA 1
ATOM 2106 C C . PRO A 1 271 ? 27.930 -8.297 -9.121 1.00 96.12 271 PRO A C 1
ATOM 2108 O O . PRO A 1 271 ? 28.460 -9.275 -9.642 1.00 96.12 271 PRO A O 1
ATOM 2111 N N . HIS A 1 272 ? 26.997 -8.425 -8.180 1.00 95.75 272 HIS A N 1
ATOM 2112 C CA . HIS A 1 272 ? 26.494 -9.684 -7.646 1.00 95.75 272 HIS A CA 1
ATOM 2113 C C . HIS A 1 272 ? 25.017 -9.929 -7.992 1.00 95.75 272 HIS A C 1
ATOM 2115 O O . HIS A 1 272 ? 24.453 -10.936 -7.549 1.00 95.75 272 HIS A O 1
ATOM 2121 N N . MET A 1 273 ? 24.374 -9.022 -8.735 1.00 95.94 273 MET A N 1
ATOM 2122 C CA . MET A 1 273 ? 23.004 -9.202 -9.211 1.00 95.94 273 MET A CA 1
ATOM 2123 C C . MET A 1 273 ? 22.976 -10.311 -10.263 1.00 95.94 273 MET A C 1
ATOM 2125 O O . MET A 1 273 ? 23.826 -10.376 -11.146 1.00 95.94 273 MET A O 1
ATOM 2129 N N . LYS A 1 274 ? 21.998 -11.214 -10.147 1.00 95.25 274 LYS A N 1
ATOM 2130 C CA . LYS A 1 274 ? 21.802 -12.297 -11.126 1.00 95.25 274 LYS A CA 1
ATOM 2131 C C . LYS A 1 274 ? 20.942 -11.876 -12.311 1.00 95.25 274 LYS A C 1
ATOM 2133 O O . LYS A 1 274 ? 20.998 -12.516 -13.350 1.00 95.25 274 LYS A O 1
ATOM 2138 N N . GLU A 1 275 ? 20.105 -10.870 -12.102 1.00 94.88 275 GLU A N 1
ATOM 2139 C CA . GLU A 1 275 ? 19.104 -10.368 -13.035 1.00 94.88 275 GLU A CA 1
ATOM 2140 C C . GLU A 1 275 ? 19.006 -8.857 -12.839 1.00 94.88 275 GLU A C 1
ATOM 2142 O O . GLU A 1 275 ? 19.156 -8.382 -11.713 1.00 94.88 275 GLU A O 1
ATOM 2147 N N . ASP A 1 276 ? 18.686 -8.111 -13.890 1.00 93.62 276 ASP A N 1
ATOM 2148 C CA . ASP A 1 276 ? 18.397 -6.683 -13.760 1.00 93.62 276 ASP A CA 1
ATOM 2149 C C . ASP A 1 276 ? 17.012 -6.447 -13.136 1.00 93.62 276 ASP A C 1
ATOM 2151 O O . ASP A 1 276 ? 16.075 -7.203 -13.419 1.00 93.62 276 ASP A O 1
ATOM 2155 N N . PRO A 1 277 ? 16.817 -5.369 -12.349 1.00 95.25 277 PRO A N 1
ATOM 2156 C CA . PRO A 1 277 ? 15.491 -4.986 -11.873 1.00 95.25 277 PRO A CA 1
ATOM 2157 C C . PRO A 1 277 ? 14.552 -4.640 -13.035 1.00 95.25 277 PRO A C 1
ATOM 2159 O O . PRO A 1 277 ? 14.986 -4.178 -14.095 1.00 95.25 277 PRO A O 1
ATOM 2162 N N . ALA A 1 278 ? 13.241 -4.789 -12.814 1.00 95.06 278 ALA A N 1
ATOM 2163 C CA . ALA A 1 278 ? 12.193 -4.510 -13.801 1.00 95.06 278 ALA A CA 1
ATOM 2164 C C . ALA A 1 278 ? 12.246 -3.072 -14.340 1.00 95.06 278 ALA A C 1
ATOM 2166 O O . ALA A 1 278 ? 11.996 -2.837 -15.522 1.00 95.06 278 ALA A O 1
ATOM 2167 N N . ALA A 1 279 ? 12.557 -2.115 -13.467 1.00 94.69 279 ALA A N 1
ATOM 2168 C CA . ALA A 1 279 ? 12.829 -0.721 -13.793 1.00 94.69 279 ALA A CA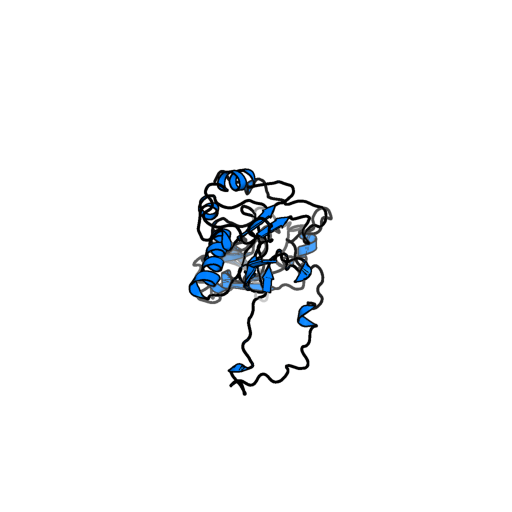 1
ATOM 2169 C C . ALA A 1 279 ? 13.452 -0.017 -12.577 1.00 94.69 279 ALA A C 1
ATOM 2171 O O . ALA A 1 279 ? 13.484 -0.565 -11.472 1.00 94.69 279 ALA A O 1
ATOM 2172 N N . ILE A 1 280 ? 13.873 1.230 -12.778 1.00 94.25 280 ILE A N 1
ATOM 2173 C CA . ILE A 1 280 ? 14.182 2.176 -11.704 1.00 94.25 280 ILE A CA 1
ATOM 2174 C C . ILE A 1 280 ? 13.098 3.256 -11.693 1.00 94.25 280 ILE A C 1
ATOM 2176 O O . ILE A 1 280 ? 12.761 3.811 -12.739 1.00 94.25 280 ILE A O 1
ATOM 2180 N N . GLU A 1 281 ? 12.543 3.561 -10.523 1.00 95.06 281 GLU A N 1
ATOM 2181 C CA . GLU A 1 281 ? 11.522 4.596 -10.352 1.00 95.06 281 GLU A CA 1
ATOM 2182 C C . GLU A 1 281 ? 12.085 5.801 -9.602 1.00 95.06 281 GLU A C 1
ATOM 2184 O O . GLU A 1 281 ? 12.402 5.710 -8.419 1.00 95.06 281 GLU A O 1
ATOM 2189 N N . ILE A 1 282 ? 12.161 6.950 -10.276 1.00 94.81 282 ILE A N 1
ATOM 2190 C CA . ILE A 1 282 ? 12.559 8.218 -9.658 1.00 94.81 282 ILE A CA 1
ATOM 2191 C C . ILE A 1 282 ? 11.327 8.865 -9.030 1.00 94.81 282 ILE A C 1
ATOM 2193 O O . ILE A 1 282 ? 10.449 9.388 -9.720 1.00 94.81 282 ILE A O 1
ATOM 2197 N N . LYS A 1 283 ? 11.254 8.832 -7.702 1.00 93.19 283 LYS A N 1
ATOM 2198 C CA . LYS A 1 283 ? 10.151 9.412 -6.947 1.00 93.19 283 LYS A CA 1
ATOM 2199 C C . LYS A 1 283 ? 10.390 10.897 -6.705 1.00 93.19 283 LYS A C 1
ATOM 2201 O O . LYS A 1 283 ? 11.177 11.288 -5.849 1.00 93.19 283 LYS A O 1
ATOM 2206 N N . TYR A 1 284 ? 9.628 11.716 -7.422 1.00 90.38 284 TYR A N 1
ATOM 2207 C CA . TYR A 1 284 ? 9.611 13.167 -7.225 1.00 90.38 284 TYR A CA 1
ATOM 2208 C C . TYR A 1 284 ? 8.638 13.615 -6.121 1.00 90.38 284 TYR A C 1
ATOM 2210 O O . TYR A 1 284 ? 8.838 14.634 -5.472 1.00 90.38 284 TYR A O 1
ATOM 2218 N N . GLY A 1 285 ? 7.572 12.848 -5.887 1.00 85.94 285 GLY A N 1
ATOM 2219 C CA . GLY A 1 285 ? 6.574 13.161 -4.869 1.00 85.94 285 GLY A CA 1
ATOM 2220 C C . GLY A 1 285 ? 5.541 12.051 -4.710 1.00 85.94 285 GLY A C 1
ATOM 2221 O O . GLY A 1 285 ? 5.569 11.045 -5.418 1.00 85.94 285 GLY A O 1
ATOM 2222 N N . GLN A 1 286 ? 4.617 12.223 -3.766 1.00 84.12 286 GLN A N 1
ATOM 2223 C CA . GLN A 1 286 ? 3.499 11.301 -3.560 1.00 84.12 286 GLN A CA 1
ATOM 2224 C C . GLN A 1 286 ? 2.189 12.052 -3.337 1.00 84.12 286 GLN A C 1
ATOM 2226 O O . GLN A 1 286 ? 2.152 13.059 -2.635 1.00 84.12 286 GLN A O 1
ATOM 2231 N N . GLY A 1 287 ? 1.086 11.511 -3.860 1.00 82.19 287 GLY A N 1
ATOM 2232 C CA . GLY A 1 287 ? -0.230 12.153 -3.762 1.00 82.19 287 GLY A CA 1
ATOM 2233 C C . GLY A 1 287 ? -0.740 12.347 -2.329 1.00 82.19 287 GLY A C 1
ATOM 2234 O O . GLY A 1 287 ? -1.513 13.262 -2.079 1.00 82.19 287 GLY A O 1
ATOM 2235 N N . ALA A 1 288 ? -0.288 11.532 -1.368 1.00 78.88 288 ALA A N 1
ATOM 2236 C CA . ALA A 1 288 ? -0.710 11.677 0.028 1.00 78.88 288 ALA A CA 1
ATOM 2237 C C . ALA A 1 288 ? -0.109 12.910 0.730 1.00 78.88 288 ALA A C 1
ATOM 2239 O O . ALA A 1 288 ? -0.672 13.377 1.715 1.00 78.88 288 ALA A O 1
ATOM 2240 N N . LYS A 1 289 ? 1.036 13.407 0.250 1.00 80.44 289 LYS A N 1
ATOM 2241 C CA . LYS A 1 289 ? 1.721 14.596 0.775 1.00 80.44 289 LYS A CA 1
ATOM 2242 C C . LYS A 1 289 ? 2.553 15.254 -0.334 1.00 80.44 289 LYS A C 1
ATOM 2244 O O . LYS A 1 289 ? 3.767 15.064 -0.394 1.00 80.44 289 LYS A O 1
ATOM 2249 N N . PRO A 1 290 ? 1.900 15.972 -1.264 1.00 75.88 290 PRO A N 1
ATOM 2250 C CA . PRO A 1 290 ? 2.608 16.689 -2.315 1.00 75.88 290 PRO A CA 1
ATOM 2251 C C . PRO A 1 290 ? 3.522 17.758 -1.700 1.00 75.88 290 PRO A C 1
ATOM 2253 O O . PRO A 1 290 ? 3.067 18.539 -0.869 1.00 75.88 290 PRO A O 1
ATOM 2256 N N . GLY A 1 291 ? 4.794 17.785 -2.105 1.00 77.12 291 GLY A N 1
ATOM 2257 C CA . GLY A 1 291 ? 5.780 18.767 -1.633 1.00 77.12 291 GLY A CA 1
ATOM 2258 C C . GLY A 1 291 ? 6.576 18.368 -0.385 1.00 77.12 291 GLY A C 1
ATOM 2259 O O . GLY A 1 291 ? 7.422 19.143 0.045 1.00 77.12 291 GLY A O 1
ATOM 2260 N N . ASP A 1 292 ? 6.342 17.178 0.171 1.00 80.69 292 ASP A N 1
ATOM 2261 C CA . ASP A 1 292 ? 7.109 16.637 1.298 1.00 80.69 292 ASP A CA 1
ATOM 2262 C C . ASP A 1 292 ? 7.753 15.286 0.930 1.00 80.69 292 ASP A C 1
ATOM 2264 O O . ASP A 1 292 ? 7.329 14.606 -0.013 1.00 80.69 292 ASP A O 1
ATOM 2268 N N . GLY A 1 293 ? 8.790 14.895 1.670 1.00 82.38 293 GLY A N 1
ATOM 2269 C CA . GLY A 1 293 ? 9.509 13.633 1.499 1.00 82.38 293 GLY A CA 1
ATOM 2270 C C . GLY A 1 293 ? 8.849 12.455 2.218 1.00 82.38 293 GLY A C 1
ATOM 2271 O O . GLY A 1 293 ? 7.811 12.583 2.875 1.00 82.38 293 GLY A O 1
ATOM 2272 N N . GLY A 1 294 ? 9.456 11.271 2.114 1.00 85.12 294 GLY A N 1
ATOM 2273 C CA . GLY A 1 294 ? 9.112 10.116 2.945 1.00 85.12 294 GLY A CA 1
ATOM 2274 C C . GLY A 1 294 ? 9.223 10.435 4.439 1.00 85.12 294 GLY A C 1
ATOM 2275 O O . GLY A 1 294 ? 10.063 11.217 4.862 1.00 85.12 294 GLY A O 1
ATOM 2276 N N . LEU A 1 295 ? 8.338 9.850 5.252 1.00 87.88 295 LEU A N 1
ATOM 2277 C CA . LEU A 1 295 ? 8.384 9.993 6.711 1.00 87.88 295 LEU A CA 1
ATOM 2278 C C . LEU A 1 295 ? 8.300 8.598 7.310 1.00 87.88 295 LEU A C 1
ATOM 2280 O O . LEU A 1 295 ? 7.359 7.858 7.011 1.00 87.88 295 LEU A O 1
ATOM 2284 N N . LEU A 1 296 ? 9.265 8.268 8.160 1.00 89.50 296 LEU A N 1
ATOM 2285 C CA . LEU A 1 296 ? 9.286 7.044 8.942 1.00 89.50 296 LEU A CA 1
ATOM 2286 C C . LEU A 1 296 ? 9.477 7.424 10.411 1.00 89.50 296 LEU A C 1
ATOM 2288 O O . LEU A 1 296 ? 10.364 8.203 10.746 1.00 89.50 296 LEU A O 1
ATOM 2292 N N . MET A 1 297 ? 8.609 6.914 11.284 1.00 87.31 297 MET A N 1
ATOM 2293 C CA . MET A 1 297 ? 8.704 7.201 12.715 1.00 87.31 297 MET A CA 1
ATOM 2294 C C . MET A 1 297 ? 9.959 6.553 13.299 1.00 87.31 297 MET A C 1
ATOM 2296 O O . MET A 1 297 ? 10.234 5.396 12.995 1.00 87.31 297 MET A O 1
ATOM 2300 N N . ALA A 1 298 ? 10.664 7.262 14.185 1.00 88.69 298 ALA A N 1
ATOM 2301 C CA . ALA A 1 298 ? 11.941 6.809 14.743 1.00 88.69 298 ALA A CA 1
ATOM 2302 C C . ALA A 1 298 ? 11.872 5.409 15.380 1.00 88.69 298 ALA A C 1
ATOM 2304 O O . ALA A 1 298 ? 12.741 4.588 15.135 1.00 88.69 298 ALA A O 1
ATOM 2305 N N . PHE A 1 299 ? 10.797 5.084 16.106 1.00 87.44 299 PHE A N 1
ATOM 2306 C CA . PHE A 1 299 ? 10.622 3.758 16.724 1.00 87.44 299 PHE A CA 1
ATOM 2307 C C . PHE A 1 299 ? 10.433 2.604 15.718 1.00 87.44 299 PHE A C 1
ATOM 2309 O O . PHE A 1 299 ? 10.396 1.444 16.117 1.00 87.44 299 PHE A O 1
ATOM 2316 N N . LYS A 1 300 ? 10.252 2.909 14.425 1.00 87.69 300 LYS A N 1
ATOM 2317 C CA . LYS A 1 300 ? 10.195 1.925 13.332 1.00 87.69 300 LYS A CA 1
ATOM 2318 C C . LYS A 1 300 ? 11.529 1.773 12.604 1.00 87.69 300 LYS A C 1
ATOM 2320 O O . LYS A 1 300 ? 11.619 0.940 11.706 1.00 87.69 300 LYS A O 1
ATOM 2325 N N . VAL A 1 301 ? 12.528 2.580 12.953 1.00 87.69 301 VAL A N 1
ATOM 2326 C CA . VAL A 1 301 ? 13.912 2.364 12.539 1.00 87.69 301 VAL A CA 1
ATOM 2327 C C . VAL A 1 301 ? 14.461 1.304 13.482 1.00 87.69 301 VAL A C 1
ATOM 2329 O O . VAL A 1 301 ? 14.643 1.559 14.669 1.00 87.69 301 VAL A O 1
ATOM 2332 N N . LEU A 1 302 ? 14.589 0.087 12.968 1.00 81.50 302 LEU A N 1
ATOM 2333 C CA . LEU A 1 302 ? 15.013 -1.075 13.735 1.00 81.50 302 LEU A CA 1
ATOM 2334 C C . LEU A 1 302 ? 16.456 -1.418 13.358 1.00 81.50 302 LEU A C 1
ATOM 2336 O O . LEU A 1 302 ? 16.793 -1.372 12.176 1.00 81.50 302 LEU A O 1
ATOM 2340 N N . ASP A 1 303 ? 17.254 -1.823 14.344 1.00 70.62 303 ASP A N 1
ATOM 2341 C CA . ASP A 1 303 ? 18.562 -2.450 14.129 1.00 70.62 303 ASP A CA 1
ATOM 2342 C C . ASP A 1 303 ? 18.345 -3.924 13.741 1.00 70.62 303 ASP A C 1
ATOM 2344 O O . ASP A 1 303 ? 18.484 -4.827 14.569 1.00 70.62 303 ASP A O 1
ATOM 2348 N N . LEU A 1 304 ? 17.873 -4.149 12.510 1.00 58.28 304 LEU A N 1
ATOM 2349 C CA . LEU A 1 304 ? 17.622 -5.480 11.940 1.00 58.28 304 LEU A CA 1
ATOM 2350 C C . LEU A 1 304 ? 18.838 -6.033 11.197 1.00 58.28 304 LEU A C 1
ATOM 2352 O O . LEU A 1 304 ? 19.489 -5.252 10.470 1.00 58.28 304 LEU A O 1
#

Mean predicted aligned error: 14.97 Å

pLDDT: mean 85.9, std 12.75, range [36.84, 97.75]

Nearest PDB structures (foldseek):
  6uwi-assembly1_A  TM=3.309E-01  e=6.710E+00  Clostridioides difficile
  6uwi-assembly2_d  TM=3.305E-01  e=6.710E+00  Clostridioides difficile
  6uwi-assembly1_E  TM=3.307E-01  e=6.710E+00  Clostridioides difficile
  6uwi-assembly2_g  TM=3.307E-01  e=6.710E+00  Clostridioides difficile

Sequence (304 aa):
MESKTRLDVNGQLSVKDLPYIVNWSPEKCTRCGQCTAVCPNQAIEPAVFVSRLVTSEGSLPMPATVRTTYHGIRQVTDIEHYCVGCGMCSLVCPNDAIYPEYNPANKFLIHKNQGGVPHKRGGRRNDPNTSTLDKLKFTRISMLTDPALDAGRHEFHIRTLLGRNLSPDQLPLIVKDDDLMLDETAFVPPVREIFPIRIGGMSFGALSPNMWEGLAMGVAYLNEVENIPVVMCTGEGGMPPRLLKSRFLKYFILQIASGYFGWDEIIHAIPHMKEDPAAIEIKYGQGAKPGDGGLLMAFKVLDL